Protein 9A6K (pdb70)

Sequence (271 aa):
MNSLSLPHRYPFLFIDGVTDSEPGKHAAAYKLISENDWFITDTQTEMPFSLVIEALAQTAAFTGITDENSLGLLSSVKKAEKLGEAVPGDRLDLTFEVTRNRRGFVFGHAKASVGEQPVAEAEIGIYIEKMLDTQQIKEIIPHRYPFLLVDRITEVEEGKRAKGYKNVTANEEFFNGHFPQYPVMPGVLIVEALAQVGAVAMLIKEENRGRLAFFAGIDNCRFKKQVKPGDQLHLEVEIIRARGTIGRGKGVATVDGEVVCEVELTFALGE

B-factor: mean 0.94, std 0.09, range [0.28, 0.99]

Structure (mmCIF, N/CA/C/O backbone):
data_9A6K
#
_entry.id   9A6K
#
loop_
_entity.id
_entity.type
_entity.pdbx_description
1 POLYMER YCSD_BACSU
2 POLYMER FABZ_BACSU
#
loop_
_atom_site.group_PDB
_atom_site.id
_atom_site.type_symbol
_atom_site.label_atom_id
_atom_site.label_alt_id
_atom_site.label_comp_id
_atom_site.label_asym_id
_atom_site.label_entity_id
_atom_site.label_seq_id
_atom_site.pdbx_PDB_ins_code
_atom_site.Cartn_x
_atom_site.Cartn_y
_atom_site.Cartn_z
_atom_site.occupancy
_atom_site.B_iso_or_equiv
_atom_site.auth_seq_id
_atom_site.auth_comp_id
_atom_site.auth_asym_id
_atom_site.auth_atom_id
_atom_site.pdbx_PDB_model_num
ATOM 1 N N . MET A 1 1 ? -13.293 28.028 -0.545 1.000 0.280 1 MET A N 1
ATOM 2 C CA . MET A 1 1 ? -12.329 27.038 -1.064 1.000 0.280 1 MET A CA 1
ATOM 3 C C . MET A 1 1 ? -12.150 26.008 0.026 1.000 0.280 1 MET A C 1
ATOM 4 O O . MET A 1 1 ? -11.766 26.407 1.116 1.000 0.280 1 MET A O 1
ATOM 20 N N . ASN A 1 2 ? -12.476 24.740 -0.231 1.000 0.330 2 ASN A N 1
ATOM 21 C CA . ASN A 1 2 ? -12.069 23.653 0.659 1.000 0.330 2 ASN A CA 1
ATOM 22 C C . ASN A 1 2 ? -10.547 23.568 0.556 1.000 0.330 2 ASN A C 1
ATOM 23 O O . ASN A 1 2 ? -10.039 22.934 -0.367 1.000 0.330 2 ASN A O 1
ATOM 34 N N . SER A 1 3 ? -9.821 24.302 1.404 1.000 0.420 3 SER A N 1
ATOM 35 C CA . SER A 1 3 ? -8.368 24.187 1.490 1.000 0.420 3 SER A CA 1
ATOM 36 C C . SER A 1 3 ? -8.078 22.792 2.026 1.000 0.420 3 SER A C 1
ATOM 37 O O . SER A 1 3 ? -8.072 22.566 3.234 1.000 0.420 3 SER A O 1
ATOM 45 N N . LEU A 1 4 ? -7.961 21.833 1.110 1.000 0.530 4 LEU A N 1
ATOM 46 C CA . LEU A 1 4 ? -7.570 20.472 1.426 1.000 0.530 4 LEU A CA 1
ATOM 47 C C . LEU A 1 4 ? -6.240 20.560 2.170 1.000 0.530 4 LEU A C 1
ATOM 48 O O . LEU A 1 4 ? -5.231 20.967 1.597 1.000 0.530 4 LEU A O 1
ATOM 64 N N . SER A 1 5 ? -6.276 20.216 3.455 1.000 0.740 5 SER A N 1
ATOM 65 C CA . SER A 1 5 ? -5.120 20.262 4.352 1.000 0.740 5 SER A CA 1
ATOM 66 C C . SER A 1 5 ? -4.070 19.214 3.992 1.000 0.740 5 SER A C 1
ATOM 67 O O . SER A 1 5 ? -2.945 19.274 4.473 1.000 0.740 5 SER A O 1
ATOM 75 N N . LEU A 1 6 ? -4.404 18.258 3.121 1.000 0.880 6 LEU A N 1
ATOM 76 C CA . LEU A 1 6 ? -3.457 17.258 2.666 1.000 0.880 6 LEU A CA 1
ATOM 77 C C . LEU A 1 6 ? -2.537 17.806 1.560 1.000 0.880 6 LEU A C 1
ATOM 78 O O . LEU A 1 6 ? -3.021 18.377 0.577 1.000 0.880 6 LEU A O 1
ATOM 94 N N . PRO A 1 7 ? -1.220 17.551 1.645 1.000 0.900 7 PRO A N 1
ATOM 95 C CA . PRO A 1 7 ? -0.267 17.903 0.590 1.000 0.900 7 PRO A CA 1
ATOM 96 C C . PRO A 1 7 ? -0.332 16.958 -0.622 1.000 0.900 7 PRO A C 1
ATOM 97 O O . PRO A 1 7 ? 0.221 17.272 -1.674 1.000 0.900 7 PRO A O 1
ATOM 108 N N . HIS A 1 8 ? -1.027 15.824 -0.494 1.000 0.940 8 HIS A N 1
ATOM 109 C CA . HIS A 1 8 ? -1.250 14.852 -1.562 1.000 0.940 8 HIS A CA 1
ATOM 110 C C . HIS A 1 8 ? -1.934 15.488 -2.781 1.000 0.940 8 HIS A C 1
ATOM 111 O O . HIS A 1 8 ? -2.860 16.294 -2.646 1.000 0.940 8 HIS A O 1
ATOM 125 N N . ARG A 1 9 ? -1.506 15.121 -3.987 1.000 0.950 9 ARG A N 1
ATOM 126 C CA . ARG A 1 9 ? -2.112 15.546 -5.261 1.000 0.950 9 ARG A CA 1
ATOM 127 C C . ARG A 1 9 ? -2.303 14.348 -6.180 1.000 0.950 9 ARG A C 1
ATOM 128 O O . ARG A 1 9 ? -1.841 13.254 -5.876 1.000 0.950 9 ARG A O 1
ATOM 149 N N . TYR A 1 10 ? -2.978 14.552 -7.308 1.000 0.950 10 TYR A N 1
ATOM 150 C CA . TYR A 1 10 ? -3.042 13.536 -8.357 1.000 0.950 10 TYR A CA 1
ATOM 151 C C . TYR A 1 10 ? -1.620 13.075 -8.748 1.000 0.950 10 TYR A C 1
ATOM 152 O O . TYR A 1 10 ? -0.742 13.931 -8.881 1.000 0.950 10 TYR A O 1
ATOM 170 N N . PRO A 1 11 ? -1.373 11.762 -8.922 1.000 0.970 11 PRO A N 1
ATOM 171 C CA . PRO A 1 11 ? -2.336 10.649 -8.902 1.000 0.970 11 PRO A CA 1
ATOM 172 C C . PRO A 1 11 ? -2.523 9.974 -7.529 1.000 0.970 11 PRO A C 1
ATOM 173 O O . PRO A 1 11 ? -3.170 8.936 -7.447 1.000 0.970 11 PRO A O 1
ATOM 184 N N . PHE A 1 12 ? -1.970 10.532 -6.451 1.000 0.970 12 PHE A N 1
ATOM 185 C CA . PHE A 1 12 ? -1.878 9.882 -5.137 1.000 0.970 12 PHE A CA 1
ATOM 186 C C . PHE A 1 12 ? -2.668 10.589 -4.022 1.000 0.970 12 PHE A C 1
ATOM 187 O O . PHE A 1 12 ? -2.332 10.486 -2.846 1.000 0.970 12 PHE A O 1
ATOM 204 N N . LEU A 1 13 ? -3.724 11.320 -4.381 1.000 0.960 13 LEU A N 1
ATOM 205 C CA . LEU A 1 13 ? -4.745 11.808 -3.453 1.000 0.960 13 LEU A CA 1
ATOM 206 C C . LEU A 1 13 ? -5.956 10.871 -3.549 1.000 0.960 13 LEU A C 1
ATOM 207 O O . LEU A 1 13 ? -6.541 10.746 -4.621 1.000 0.960 13 LEU A O 1
ATOM 223 N N . PHE A 1 14 ? -6.321 10.233 -2.439 1.000 0.980 14 PHE A N 1
ATOM 224 C CA . PHE A 1 14 ? -7.357 9.195 -2.370 1.000 0.980 14 PHE A CA 1
ATOM 225 C C . PHE A 1 14 ? -8.529 9.560 -1.456 1.000 0.980 14 PHE A C 1
ATOM 226 O O . PHE A 1 14 ? -9.267 8.682 -1.022 1.000 0.980 14 PHE A O 1
ATOM 243 N N . ILE A 1 15 ? -8.723 10.849 -1.179 1.000 0.960 15 ILE A N 1
ATOM 244 C CA . ILE A 1 15 ? -9.959 11.360 -0.587 1.000 0.960 15 ILE A CA 1
ATOM 245 C C . ILE A 1 15 ? -10.533 12.450 -1.493 1.000 0.960 15 ILE A C 1
ATOM 246 O O . ILE A 1 15 ? -9.840 13.406 -1.843 1.000 0.960 15 ILE A O 1
ATOM 262 N N . ASP A 1 16 ? -11.801 12.313 -1.865 1.000 0.970 16 ASP A N 1
ATOM 263 C CA . ASP A 1 16 ? -12.505 13.272 -2.725 1.000 0.970 16 ASP A CA 1
ATOM 264 C C . ASP A 1 16 ? -13.242 14.338 -1.907 1.000 0.970 16 ASP A C 1
ATOM 265 O O . ASP A 1 16 ? -13.452 15.466 -2.360 1.000 0.970 16 ASP A O 1
ATOM 274 N N . GLY A 1 17 ? -13.603 14.015 -0.666 1.000 0.950 17 GLY A N 1
ATOM 275 C CA . GLY A 1 17 ? -14.189 14.966 0.264 1.000 0.950 17 GLY A CA 1
ATOM 276 C C . GLY A 1 17 ? -14.159 14.470 1.701 1.000 0.950 17 GLY A C 1
ATOM 277 O O . GLY A 1 17 ? -14.063 13.276 1.968 1.000 0.950 17 GLY A O 1
ATOM 281 N N . VAL A 1 18 ? -14.254 15.418 2.629 1.000 0.940 18 VAL A N 1
ATOM 282 C CA . VAL A 1 18 ? -14.371 15.178 4.071 1.000 0.940 18 VAL A CA 1
ATOM 283 C C . VAL A 1 18 ? -15.803 15.495 4.478 1.000 0.940 18 VAL A C 1
ATOM 284 O O . VAL A 1 18 ? -16.329 16.548 4.116 1.000 0.940 18 VAL A O 1
ATOM 297 N N . THR A 1 19 ? -16.447 14.574 5.187 1.000 0.950 19 THR A N 1
ATOM 298 C CA . THR A 1 19 ? -17.851 14.689 5.612 1.000 0.950 19 THR A CA 1
ATOM 299 C C . THR A 1 19 ? -17.992 15.113 7.062 1.000 0.950 19 THR A C 1
ATOM 300 O O . THR A 1 19 ? -18.987 15.740 7.409 1.000 0.950 19 THR A O 1
ATOM 311 N N . ASP A 1 20 ? -17.018 14.769 7.899 1.000 0.940 20 ASP A N 1
ATOM 312 C CA . ASP A 1 20 ? -16.999 15.136 9.309 1.000 0.940 20 ASP A CA 1
ATOM 313 C C . ASP A 1 20 ? -15.558 15.167 9.818 1.000 0.940 20 ASP A C 1
ATOM 314 O O . ASP A 1 20 ? -14.705 14.414 9.344 1.000 0.940 20 ASP A O 1
ATOM 323 N N . SER A 1 21 ? -15.263 16.042 10.770 1.000 0.920 21 SER A N 1
ATOM 324 C CA . SER A 1 21 ? -13.931 16.112 11.361 1.000 0.920 21 SER A CA 1
ATOM 325 C C . SER A 1 21 ? -13.927 16.885 12.666 1.000 0.920 21 SER A C 1
ATOM 326 O O . SER A 1 21 ? -14.455 17.996 12.735 1.000 0.920 21 SER A O 1
ATOM 334 N N . GLU A 1 22 ? -13.193 16.364 13.642 1.000 0.910 22 GLU A N 1
ATOM 335 C CA . GLU A 1 22 ? -12.794 17.100 14.833 1.000 0.910 22 GLU A CA 1
ATOM 336 C C . GLU A 1 22 ? -11.264 16.983 15.012 1.000 0.910 22 GLU A C 1
ATOM 337 O O . GLU A 1 22 ? -10.753 15.869 15.198 1.000 0.910 22 GLU A O 1
ATOM 349 N N . PRO A 1 23 ? -10.505 18.100 14.951 1.000 0.860 23 PRO A N 1
ATOM 350 C CA . PRO A 1 23 ? -9.043 18.084 14.983 1.000 0.860 23 PRO A CA 1
ATOM 351 C C . PRO A 1 23 ? -8.461 17.297 16.158 1.000 0.860 23 PRO A C 1
ATOM 352 O O . PRO A 1 23 ? -8.823 17.499 17.318 1.000 0.860 23 PRO A O 1
ATOM 363 N N . GLY A 1 24 ? -7.531 16.394 15.852 1.000 0.860 24 GLY A N 1
ATOM 364 C CA . GLY A 1 24 ? -6.887 15.529 16.836 1.000 0.860 24 GLY A CA 1
ATOM 365 C C . GLY A 1 24 ? -7.787 14.456 17.462 1.000 0.860 24 GLY A C 1
ATOM 366 O O . GLY A 1 24 ? -7.299 13.741 18.338 1.000 0.860 24 GLY A O 1
ATOM 370 N N . LYS A 1 25 ? -9.050 14.320 17.032 1.000 0.930 25 LYS A N 1
ATOM 371 C CA . LYS A 1 25 ? -9.980 13.294 17.523 1.000 0.930 25 LYS A CA 1
ATOM 372 C C . LYS A 1 25 ? -10.446 12.328 16.445 1.000 0.930 25 LYS A C 1
ATOM 373 O O . LYS A 1 25 ? -10.261 11.130 16.615 1.000 0.930 25 LYS A O 1
ATOM 392 N N . HIS A 1 26 ? -11.054 12.811 15.366 1.000 0.960 26 HIS A N 1
ATOM 393 C CA . HIS A 1 26 ? -11.552 11.942 14.299 1.000 0.960 26 HIS A CA 1
ATOM 394 C C . HIS A 1 26 ? -11.714 12.689 12.974 1.000 0.960 26 HIS A C 1
ATOM 395 O O . HIS A 1 26 ? -11.783 13.919 12.936 1.000 0.960 26 HIS A O 1
ATOM 409 N N . ALA A 1 27 ? -11.804 11.930 11.885 1.000 0.960 27 ALA A N 1
ATOM 410 C CA . ALA A 1 27 ? -12.269 12.409 10.589 1.000 0.960 27 ALA A CA 1
ATOM 411 C C . ALA A 1 27 ? -13.058 11.315 9.869 1.000 0.960 27 ALA A C 1
ATOM 412 O O . ALA A 1 27 ? -12.790 10.123 10.033 1.000 0.960 27 ALA A O 1
ATOM 419 N N . ALA A 1 28 ? -14.008 11.747 9.051 1.000 0.980 28 ALA A N 1
ATOM 420 C CA . ALA A 1 28 ? -14.719 10.935 8.086 1.000 0.980 28 ALA A CA 1
ATOM 421 C C . ALA A 1 28 ? -14.584 11.575 6.703 1.000 0.980 28 ALA A C 1
ATOM 422 O O . ALA A 1 28 ? -14.734 12.788 6.544 1.000 0.980 28 ALA A O 1
ATOM 429 N N . ALA A 1 29 ? -14.292 10.758 5.705 1.000 0.970 29 ALA A N 1
ATOM 430 C CA . ALA A 1 29 ? -14.069 11.161 4.330 1.000 0.970 29 ALA A CA 1
ATOM 431 C C . ALA A 1 29 ? -14.674 10.127 3.380 1.000 0.970 29 ALA A C 1
ATOM 432 O O . ALA A 1 29 ? -15.255 9.131 3.809 1.000 0.970 29 ALA A O 1
ATOM 439 N N . TYR A 1 30 ? -14.543 10.364 2.082 1.000 0.980 30 TYR A N 1
ATOM 440 C CA . TYR A 1 30 ? -14.919 9.385 1.075 1.000 0.980 30 TYR A CA 1
ATOM 441 C C . TYR A 1 30 ? -14.017 9.455 -0.156 1.000 0.980 30 TYR A C 1
ATOM 442 O O . TYR A 1 30 ? -13.427 10.498 -0.451 1.000 0.980 30 TYR A O 1
ATOM 460 N N . LYS A 1 31 ? -13.973 8.346 -0.892 1.000 0.980 31 LYS A N 1
ATOM 461 C CA . LYS A 1 31 ? -13.412 8.207 -2.239 1.000 0.980 31 LYS A CA 1
ATOM 462 C C . LYS A 1 31 ? -14.493 7.645 -3.158 1.000 0.980 31 LYS A C 1
ATOM 463 O O . LYS A 1 31 ? -15.123 6.644 -2.838 1.000 0.980 31 LYS A O 1
ATOM 482 N N . LEU A 1 32 ? -14.713 8.275 -4.299 1.000 0.990 32 LEU A N 1
ATOM 483 C CA . LEU A 1 32 ? -15.541 7.773 -5.387 1.000 0.990 32 LEU A CA 1
ATOM 484 C C . LEU A 1 32 ? -14.670 6.908 -6.291 1.000 0.990 32 LEU A C 1
ATOM 485 O O . LEU A 1 32 ? -13.660 7.382 -6.809 1.000 0.990 32 LEU A O 1
ATOM 501 N N . ILE A 1 33 ? -15.040 5.648 -6.470 1.000 0.990 33 ILE A N 1
ATOM 502 C CA . ILE A 1 33 ? -14.311 4.711 -7.321 1.000 0.990 33 ILE A CA 1
ATOM 503 C C . ILE A 1 33 ? -14.869 4.804 -8.734 1.000 0.990 33 ILE A C 1
ATOM 504 O O . ILE A 1 33 ? -16.080 4.752 -8.951 1.000 0.990 33 ILE A O 1
ATOM 520 N N . SER A 1 34 ? -13.986 4.969 -9.710 1.000 0.980 34 SER A N 1
ATOM 521 C CA . SER A 1 34 ? -14.350 5.175 -11.107 1.000 0.980 34 SER A CA 1
ATOM 522 C C . SER A 1 34 ? -13.595 4.215 -12.008 1.000 0.980 34 SER A C 1
ATOM 523 O O . SER A 1 34 ? -12.432 3.920 -11.765 1.000 0.980 34 SER A O 1
ATOM 531 N N . GLU A 1 35 ? -14.218 3.814 -13.114 1.000 0.970 35 GLU A N 1
ATOM 532 C CA . GLU A 1 35 ? -13.554 3.053 -14.182 1.000 0.970 35 GLU A CA 1
ATOM 533 C C . GLU A 1 35 ? -12.355 3.824 -14.767 1.000 0.970 35 GLU A C 1
ATOM 534 O O . GLU A 1 35 ? -11.420 3.240 -15.297 1.000 0.970 35 GLU A O 1
ATOM 546 N N . ASN A 1 36 ? -12.361 5.157 -14.639 1.000 0.970 36 ASN A N 1
ATOM 547 C CA . ASN A 1 36 ? -11.276 6.024 -15.099 1.000 0.970 36 ASN A CA 1
ATOM 548 C C . ASN A 1 36 ? -10.178 6.250 -14.042 1.000 0.970 36 ASN A C 1
ATOM 549 O O . ASN A 1 36 ? -9.253 7.028 -14.294 1.000 0.970 36 ASN A O 1
ATOM 560 N N . ASP A 1 37 ? -10.276 5.645 -12.852 1.000 0.970 37 ASP A N 1
ATOM 561 C CA . ASP A 1 37 ? -9.169 5.662 -11.897 1.000 0.970 37 ASP A CA 1
ATOM 562 C C . ASP A 1 37 ? -7.972 4.906 -12.492 1.000 0.970 37 ASP A C 1
ATOM 563 O O . ASP A 1 37 ? -8.096 3.797 -13.000 1.000 0.970 37 ASP A O 1
ATOM 572 N N . TRP A 1 38 ? -6.778 5.489 -12.398 1.000 0.960 38 TRP A N 1
ATOM 573 C CA . TRP A 1 38 ? -5.569 4.975 -13.056 1.000 0.960 38 TRP A CA 1
ATOM 574 C C . TRP A 1 38 ? -5.147 3.563 -12.611 1.000 0.960 38 TRP A C 1
ATOM 575 O O . TRP A 1 38 ? -4.384 2.902 -13.313 1.000 0.960 38 TRP A O 1
ATOM 596 N N . PHE A 1 39 ? -5.591 3.124 -11.431 1.000 0.960 39 PHE A N 1
ATOM 597 C CA . PHE A 1 39 ? -5.313 1.798 -10.877 1.000 0.960 39 PHE A CA 1
ATOM 598 C C . PHE A 1 39 ? -6.323 0.732 -11.331 1.000 0.960 39 PHE A C 1
ATOM 599 O O . PHE A 1 39 ? -6.078 -0.449 -11.093 1.000 0.960 39 PHE A O 1
ATOM 616 N N . ILE A 1 40 ? -7.425 1.124 -11.980 1.000 0.970 40 ILE A N 1
ATOM 617 C CA . ILE A 1 40 ? -8.405 0.204 -12.559 1.000 0.970 40 ILE A CA 1
ATOM 618 C C . ILE A 1 40 ? -7.953 -0.196 -13.967 1.000 0.970 40 ILE A C 1
ATOM 619 O O . ILE A 1 40 ? -7.568 0.642 -14.782 1.000 0.970 40 ILE A O 1
ATOM 635 N N . THR A 1 41 ? -7.937 -1.501 -14.238 1.000 0.940 41 THR A N 1
ATOM 636 C CA . THR A 1 41 ? -7.511 -2.095 -15.517 1.000 0.940 41 THR A CA 1
ATOM 637 C C . THR A 1 41 ? -8.270 -3.397 -15.779 1.000 0.940 41 THR A C 1
ATOM 638 O O . THR A 1 41 ? -8.878 -3.949 -14.865 1.000 0.940 41 THR A O 1
ATOM 649 N N . ASP A 1 42 ? -8.111 -3.982 -16.971 1.000 0.920 42 ASP A N 1
ATOM 650 C CA . ASP A 1 42 ? -8.667 -5.306 -17.316 1.000 0.920 42 ASP A CA 1
ATOM 651 C C . ASP A 1 42 ? -8.285 -6.426 -16.324 1.000 0.920 42 ASP A C 1
ATOM 652 O O . ASP A 1 42 ? -8.974 -7.439 -16.223 1.000 0.920 42 ASP A O 1
ATOM 661 N N . THR A 1 43 ? -7.167 -6.269 -15.604 1.000 0.890 43 THR A N 1
ATOM 662 C CA . THR A 1 43 ? -6.661 -7.240 -14.616 1.000 0.890 43 THR A CA 1
ATOM 663 C C . THR A 1 43 ? -6.818 -6.791 -13.158 1.000 0.890 43 THR A C 1
ATOM 664 O O . THR A 1 43 ? -6.478 -7.555 -12.259 1.000 0.890 43 THR A O 1
ATOM 675 N N . GLN A 1 44 ? -7.293 -5.567 -12.912 1.000 0.930 44 GLN A N 1
ATOM 676 C CA . GLN A 1 44 ? -7.485 -4.979 -11.581 1.000 0.930 44 GLN A CA 1
ATOM 677 C C . GLN A 1 44 ? -8.810 -4.217 -11.587 1.000 0.930 44 GLN A C 1
ATOM 678 O O . GLN A 1 44 ? -8.855 -3.040 -11.930 1.000 0.930 44 GLN A O 1
ATOM 692 N N . THR A 1 45 ? -9.890 -4.906 -11.237 1.000 0.950 45 THR A N 1
ATOM 693 C CA . THR A 1 45 ? -11.268 -4.402 -11.379 1.000 0.950 45 THR A CA 1
ATOM 694 C C . THR A 1 45 ? -11.845 -3.820 -10.087 1.000 0.950 45 THR A C 1
ATOM 695 O O . THR A 1 45 ? -12.980 -3.357 -10.064 1.000 0.950 45 THR A O 1
ATOM 706 N N . GLU A 1 46 ? -11.073 -3.850 -9.002 1.000 0.970 46 GLU A N 1
ATOM 707 C CA . GLU A 1 46 ? -11.397 -3.243 -7.708 1.000 0.970 46 GLU A CA 1
ATOM 708 C C . GLU A 1 46 ? -10.280 -2.284 -7.280 1.000 0.970 46 GLU A C 1
ATOM 709 O O . GLU A 1 46 ? -9.147 -2.383 -7.759 1.000 0.970 46 GLU A O 1
ATOM 721 N N . MET A 1 47 ? -10.565 -1.383 -6.340 1.000 0.980 47 MET A N 1
ATOM 722 C CA . MET A 1 47 ? -9.534 -0.592 -5.677 1.000 0.980 47 MET A CA 1
ATOM 723 C C . MET A 1 47 ? -8.574 -1.530 -4.922 1.000 0.980 47 MET A C 1
ATOM 724 O O . MET A 1 47 ? -9.017 -2.260 -4.031 1.000 0.980 47 MET A O 1
ATOM 738 N N . PRO A 1 48 ? -7.261 -1.515 -5.226 1.000 0.980 48 PRO A N 1
ATOM 739 C CA . PRO A 1 48 ? -6.295 -2.359 -4.535 1.000 0.980 48 PRO A CA 1
ATOM 740 C C . PRO A 1 48 ? -6.331 -2.147 -3.020 1.000 0.980 48 PRO A C 1
ATOM 741 O O . PRO A 1 48 ? -6.381 -1.009 -2.547 1.000 0.980 48 PRO A O 1
ATOM 752 N N . PHE A 1 49 ? -6.226 -3.233 -2.248 1.000 0.990 49 PHE A N 1
ATOM 753 C CA . PHE A 1 49 ? -6.255 -3.173 -0.781 1.000 0.990 49 PHE A CA 1
ATOM 754 C C . PHE A 1 49 ? -5.211 -2.198 -0.211 1.000 0.990 49 PHE A C 1
ATOM 755 O O . PHE A 1 49 ? -5.520 -1.411 0.680 1.000 0.990 49 PHE A O 1
ATOM 772 N N . SER A 1 50 ? -3.999 -2.167 -0.772 1.000 0.9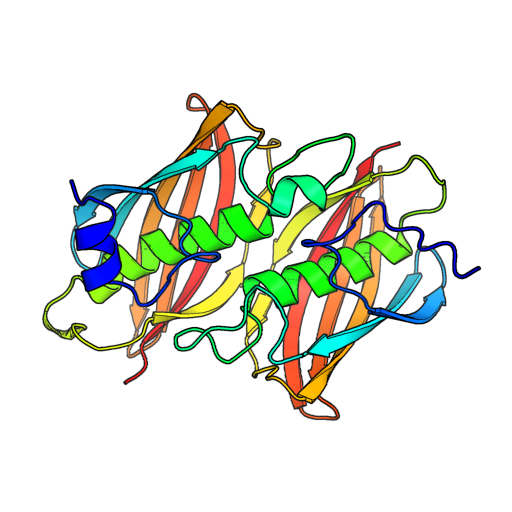90 50 SER A N 1
ATOM 773 C CA . SER A 1 50 ? -2.951 -1.210 -0.391 1.000 0.990 50 SER A CA 1
ATOM 774 C C . SER A 1 50 ? -3.360 0.256 -0.601 1.000 0.990 50 SER A C 1
ATOM 775 O O . SER A 1 50 ? -3.025 1.099 0.231 1.000 0.990 50 SER A O 1
ATOM 783 N N . LEU A 1 51 ? -4.136 0.570 -1.645 1.000 0.990 51 LEU A N 1
ATOM 784 C CA . LEU A 1 51 ? -4.673 1.918 -1.866 1.000 0.990 51 LEU A CA 1
ATOM 785 C C . LEU A 1 51 ? -5.865 2.231 -0.954 1.000 0.990 51 LEU A C 1
ATOM 786 O O . LEU A 1 51 ? -6.037 3.383 -0.563 1.000 0.990 51 LEU A O 1
ATOM 802 N N . VAL A 1 52 ? -6.663 1.235 -0.555 1.000 0.990 52 VAL A N 1
ATOM 803 C CA . VAL A 1 52 ? -7.676 1.430 0.499 1.000 0.990 52 VAL A CA 1
ATOM 804 C C . VAL A 1 52 ? -6.993 1.828 1.812 1.000 0.990 52 VAL A C 1
ATOM 805 O O . VAL A 1 52 ? -7.413 2.781 2.469 1.000 0.990 52 VAL A O 1
ATOM 818 N N . ILE A 1 53 ? -5.889 1.159 2.171 1.000 0.990 53 ILE A N 1
ATOM 819 C CA . ILE A 1 53 ? -5.080 1.531 3.342 1.000 0.990 53 ILE A CA 1
ATOM 820 C C . ILE A 1 53 ? -4.492 2.939 3.199 1.000 0.990 53 ILE A C 1
ATOM 821 O O . ILE A 1 53 ? -4.461 3.681 4.180 1.000 0.990 53 ILE A O 1
ATOM 837 N N . GLU A 1 54 ? -4.077 3.340 2.000 1.000 0.990 54 GLU A N 1
ATOM 838 C CA . GLU A 1 54 ? -3.626 4.708 1.732 1.000 0.990 54 GLU A CA 1
ATOM 839 C C . GLU A 1 54 ? -4.741 5.737 1.939 1.000 0.990 54 GLU A C 1
ATOM 840 O O . GLU A 1 54 ? -4.531 6.741 2.614 1.000 0.990 54 GLU A O 1
ATOM 852 N N . ALA A 1 55 ? -5.949 5.482 1.435 1.000 0.990 55 ALA A N 1
ATOM 853 C CA . ALA A 1 55 ? -7.096 6.367 1.634 1.000 0.990 55 ALA A CA 1
ATOM 854 C C . ALA A 1 55 ? -7.432 6.536 3.131 1.000 0.990 55 ALA A C 1
ATOM 855 O O . ALA A 1 55 ? -7.705 7.644 3.612 1.000 0.990 55 ALA A O 1
ATOM 862 N N . LEU A 1 56 ? -7.326 5.450 3.904 1.000 0.990 56 LEU A N 1
ATOM 863 C CA . LEU A 1 56 ? -7.454 5.480 5.361 1.000 0.990 56 LEU 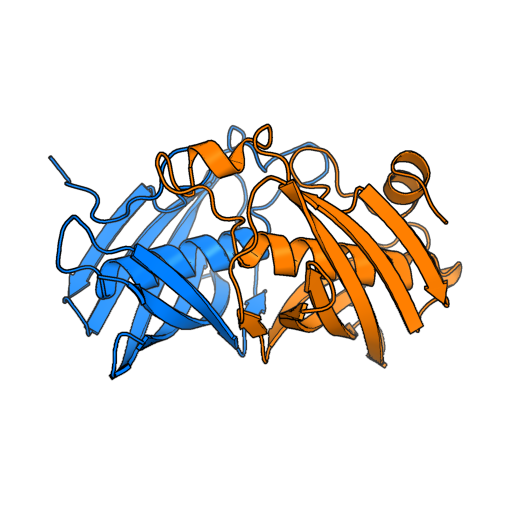A CA 1
ATOM 864 C C . LEU A 1 56 ? -6.305 6.252 6.029 1.000 0.990 56 LEU A C 1
ATOM 865 O O . LEU A 1 56 ? -6.548 7.030 6.952 1.000 0.990 56 LEU A O 1
ATOM 881 N N . ALA A 1 57 ? -5.066 6.098 5.556 1.000 0.980 57 ALA A N 1
ATOM 882 C CA . ALA A 1 57 ? -3.907 6.838 6.054 1.000 0.980 57 ALA A CA 1
ATOM 883 C C . ALA A 1 57 ? -4.015 8.344 5.777 1.000 0.980 57 ALA A C 1
ATOM 884 O O . ALA A 1 57 ? -3.677 9.156 6.638 1.000 0.980 57 ALA A O 1
ATOM 891 N N . GLN A 1 58 ? -4.551 8.729 4.621 1.000 0.970 58 GLN A N 1
ATOM 892 C CA . GLN A 1 58 ? -4.830 10.121 4.274 1.000 0.970 58 GLN A CA 1
ATOM 893 C C . GLN A 1 58 ? -5.942 10.711 5.144 1.000 0.970 58 GLN A C 1
ATOM 894 O O . GLN A 1 58 ? -5.802 11.829 5.644 1.000 0.970 58 GLN A O 1
ATOM 908 N N . THR A 1 59 ? -6.995 9.935 5.418 1.000 0.960 59 THR A N 1
ATOM 909 C CA . THR A 1 59 ? -8.039 10.303 6.392 1.000 0.960 59 THR A CA 1
ATOM 910 C C . THR A 1 59 ? -7.441 10.489 7.792 1.000 0.960 59 THR A C 1
ATOM 911 O O . THR A 1 59 ? -7.754 11.457 8.486 1.000 0.960 59 THR A O 1
ATOM 922 N N . ALA A 1 60 ? -6.507 9.622 8.190 1.000 0.960 60 ALA A N 1
ATOM 923 C CA . ALA A 1 60 ? -5.787 9.752 9.450 1.000 0.960 60 ALA A CA 1
ATOM 924 C C . ALA A 1 60 ? -4.904 11.007 9.496 1.000 0.960 60 ALA A C 1
ATOM 925 O O . ALA A 1 60 ? -4.954 11.761 10.469 1.000 0.960 60 ALA A O 1
ATOM 932 N N . ALA A 1 61 ? -4.135 11.278 8.440 1.000 0.930 61 ALA A N 1
ATOM 933 C CA . ALA A 1 61 ? -3.292 12.466 8.337 1.000 0.930 61 ALA A CA 1
ATOM 934 C C . ALA A 1 61 ? -4.116 13.762 8.414 1.000 0.930 61 ALA A C 1
ATOM 935 O O . ALA A 1 61 ? -3.695 14.709 9.080 1.000 0.930 61 ALA A O 1
ATOM 942 N N . PHE A 1 62 ? -5.320 13.774 7.830 1.000 0.890 62 PHE A N 1
ATOM 943 C CA . PHE A 1 62 ? -6.240 14.912 7.891 1.000 0.890 62 PHE A CA 1
ATOM 944 C C . PHE A 1 62 ? -6.580 15.318 9.335 1.000 0.890 62 PHE A C 1
ATOM 945 O O . PHE A 1 62 ? -6.729 16.503 9.618 1.000 0.890 62 PHE A O 1
ATOM 962 N N . THR A 1 63 ? -6.641 14.365 10.276 1.000 0.860 63 THR A N 1
ATOM 963 C CA . THR A 1 63 ? -6.914 14.673 11.696 1.000 0.860 63 THR A CA 1
ATOM 964 C C . THR A 1 63 ? -5.761 15.359 12.424 1.000 0.860 63 THR A C 1
ATOM 965 O O . THR A 1 63 ? -5.995 16.049 13.419 1.000 0.860 63 THR A O 1
ATOM 976 N N . GLY A 1 64 ? -4.520 15.123 11.988 1.000 0.770 64 GLY A N 1
ATOM 977 C CA . GLY A 1 64 ? -3.314 15.562 12.692 1.000 0.770 64 GLY A CA 1
ATOM 978 C C . GLY A 1 64 ? -2.689 16.837 12.132 1.000 0.770 64 GLY A C 1
ATOM 979 O O . GLY A 1 64 ? -1.906 17.482 12.828 1.000 0.770 64 GLY A O 1
ATOM 983 N N . ILE A 1 65 ? -3.023 17.202 10.895 1.000 0.700 65 ILE A N 1
ATOM 984 C CA . ILE A 1 65 ? -2.498 18.393 10.230 1.000 0.700 65 ILE A CA 1
ATOM 985 C C . ILE A 1 65 ? -3.241 19.628 10.747 1.000 0.700 65 ILE A C 1
ATOM 986 O O . ILE A 1 65 ? -4.430 19.813 10.497 1.000 0.700 65 ILE A O 1
ATOM 1002 N N . THR A 1 66 ? -2.521 20.475 11.483 1.000 0.630 66 THR A N 1
ATOM 1003 C CA . THR A 1 66 ? -3.028 21.756 12.010 1.000 0.630 66 THR A CA 1
ATOM 1004 C C . THR A 1 66 ? -2.436 22.969 11.305 1.000 0.630 66 THR A C 1
ATOM 1005 O O . THR A 1 66 ? -2.988 24.059 11.411 1.000 0.630 66 THR A O 1
ATOM 1016 N N . ASP A 1 67 ? -1.310 22.780 10.616 1.000 0.650 67 ASP A N 1
ATOM 1017 C CA . ASP A 1 67 ? -0.508 23.839 10.011 1.000 0.650 67 ASP A CA 1
ATOM 1018 C C . ASP A 1 67 ? -0.251 23.502 8.535 1.000 0.650 67 ASP A C 1
ATOM 1019 O O . ASP A 1 67 ? 0.021 22.345 8.202 1.000 0.650 67 ASP A O 1
ATOM 1028 N N . GLU A 1 68 ? -0.277 24.510 7.659 1.000 0.640 68 GLU A N 1
ATOM 1029 C CA . GLU A 1 68 ? -0.166 24.343 6.196 1.000 0.640 68 GLU A CA 1
ATOM 1030 C C . GLU A 1 68 ? 1.140 23.676 5.727 1.000 0.640 68 GLU A C 1
ATOM 1031 O O . GLU A 1 68 ? 1.182 23.110 4.639 1.000 0.640 68 GLU A O 1
ATOM 1043 N N . ASN A 1 69 ? 2.198 23.710 6.542 1.000 0.670 69 ASN A N 1
ATOM 1044 C CA . ASN A 1 69 ? 3.516 23.161 6.203 1.000 0.670 69 ASN A CA 1
ATOM 1045 C C . ASN A 1 69 ? 3.778 21.758 6.774 1.000 0.670 69 ASN A C 1
ATOM 1046 O O . ASN A 1 69 ? 4.900 21.268 6.678 1.000 0.670 69 ASN A O 1
ATOM 1057 N N . SER A 1 70 ? 2.783 21.114 7.389 1.000 0.770 70 SER A N 1
ATOM 1058 C CA . SER A 1 70 ? 2.989 19.806 8.021 1.000 0.770 70 SER A CA 1
ATOM 1059 C C . SER A 1 70 ? 2.790 18.633 7.058 1.000 0.770 70 SER A C 1
ATOM 1060 O O . SER A 1 70 ? 1.895 18.634 6.211 1.000 0.770 70 SER A O 1
ATOM 1068 N N . LEU A 1 71 ? 3.632 17.607 7.200 1.000 0.840 71 LEU A N 1
ATOM 1069 C CA . LEU A 1 71 ? 3.577 16.370 6.418 1.000 0.840 71 LEU A CA 1
ATOM 1070 C C . LEU A 1 71 ? 3.165 15.208 7.320 1.000 0.840 71 LEU A C 1
ATOM 1071 O O . LEU A 1 71 ? 3.805 14.938 8.333 1.000 0.840 71 LEU A O 1
ATOM 1087 N N . GLY A 1 72 ? 2.101 14.499 6.945 1.000 0.880 72 GLY A N 1
ATOM 1088 C CA . GLY A 1 72 ? 1.699 13.255 7.597 1.000 0.880 72 GLY A CA 1
ATOM 1089 C C . GLY A 1 72 ? 2.308 12.055 6.882 1.000 0.880 72 GLY A C 1
ATOM 1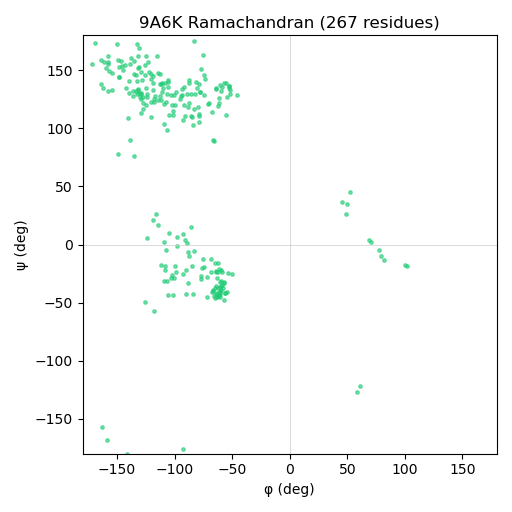090 O O . GLY A 1 72 ? 1.865 11.709 5.793 1.000 0.880 72 GLY A O 1
ATOM 1094 N N . LEU A 1 73 ? 3.299 11.409 7.491 1.000 0.930 73 LEU A N 1
ATOM 1095 C CA . LEU A 1 73 ? 3.933 10.204 6.962 1.000 0.930 73 LEU A CA 1
ATOM 1096 C C . LEU A 1 73 ? 3.349 8.956 7.622 1.000 0.930 73 LEU A C 1
ATOM 1097 O O . LEU A 1 73 ? 3.286 8.857 8.851 1.000 0.930 73 LEU A O 1
ATOM 1113 N N . LEU A 1 74 ? 2.975 7.965 6.816 1.000 0.970 74 LEU A N 1
ATOM 1114 C CA . LEU A 1 74 ? 2.573 6.662 7.331 1.000 0.970 74 LEU A CA 1
ATOM 1115 C C . LEU A 1 74 ? 3.751 6.006 8.069 1.000 0.970 74 LEU A C 1
ATOM 1116 O O . LEU A 1 74 ? 4.803 5.747 7.493 1.000 0.970 74 LEU A O 1
ATOM 1132 N N . SER A 1 75 ? 3.574 5.739 9.362 1.000 0.980 75 SER A N 1
ATOM 1133 C CA . SER A 1 75 ? 4.623 5.206 10.246 1.000 0.980 75 SER A CA 1
ATOM 1134 C C . SER A 1 75 ? 4.414 3.733 10.599 1.000 0.980 75 SER A C 1
ATOM 1135 O O . SER A 1 75 ? 5.378 2.985 10.784 1.000 0.980 75 SER A O 1
ATOM 1143 N N . SER A 1 76 ? 3.157 3.291 10.674 1.000 0.990 76 SER A N 1
ATOM 1144 C CA . SER A 1 76 ? 2.822 1.896 10.944 1.000 0.990 76 SER A CA 1
ATOM 1145 C C . SER A 1 76 ? 1.411 1.541 10.504 1.000 0.990 76 SER A C 1
ATOM 1146 O O . SER A 1 76 ? 0.517 2.382 10.577 1.000 0.990 76 SER A O 1
ATOM 1154 N N . VAL A 1 77 ? 1.216 0.268 10.171 1.000 0.990 77 VAL A N 1
ATOM 1155 C CA . VAL A 1 77 ? -0.094 -0.346 9.926 1.000 0.990 77 VAL A CA 1
ATOM 1156 C C . VAL A 1 77 ? -0.149 -1.656 10.705 1.000 0.990 77 VAL A C 1
ATOM 1157 O O . VAL A 1 77 ? 0.809 -2.433 10.690 1.000 0.990 77 VAL A O 1
ATOM 1170 N N . LYS A 1 78 ? -1.238 -1.894 11.430 1.000 0.990 78 LYS A N 1
ATOM 1171 C CA . LYS A 1 78 ? -1.452 -3.129 12.190 1.000 0.990 78 LYS A CA 1
ATOM 1172 C C . LYS A 1 78 ? -2.882 -3.593 12.056 1.000 0.990 78 LYS A C 1
ATOM 1173 O O . LYS A 1 78 ? -3.763 -2.761 11.853 1.000 0.990 78 LYS A O 1
ATOM 1192 N N . LYS A 1 79 ? -3.097 -4.896 12.244 1.000 0.990 79 LYS A N 1
ATOM 1193 C CA . LYS A 1 79 ? -4.427 -5.519 12.194 1.000 0.990 79 LYS A CA 1
ATOM 1194 C C . LYS A 1 79 ? -5.251 -5.038 10.995 1.000 0.990 79 LYS A C 1
ATOM 1195 O O . LYS A 1 79 ? -6.440 -4.778 11.134 1.000 0.990 79 LYS A O 1
ATOM 1214 N N . ALA A 1 80 ? -4.593 -4.820 9.859 1.000 0.990 80 ALA A N 1
ATOM 1215 C CA . ALA A 1 80 ? -5.304 -4.431 8.667 1.000 0.990 80 ALA A CA 1
ATOM 1216 C C . ALA A 1 80 ? -5.862 -5.682 8.010 1.000 0.990 80 ALA A C 1
ATOM 1217 O O . ALA A 1 80 ? -5.112 -6.634 7.773 1.000 0.990 80 ALA A O 1
ATOM 1224 N N . GLU A 1 81 ? -7.144 -5.662 7.696 1.000 0.990 81 GLU A N 1
ATOM 1225 C CA . GLU A 1 81 ? -7.845 -6.796 7.110 1.000 0.990 81 GLU A CA 1
ATOM 1226 C C . GLU A 1 81 ? -8.685 -6.319 5.928 1.000 0.990 81 GLU A C 1
ATOM 1227 O O . GLU A 1 81 ? -9.390 -5.312 6.029 1.000 0.990 81 GLU A O 1
ATOM 1239 N N . LYS A 1 82 ? -8.587 -7.030 4.799 1.000 0.980 82 LYS A N 1
ATOM 1240 C CA . LYS A 1 82 ? -9.510 -6.870 3.672 1.000 0.980 82 LYS A CA 1
ATOM 1241 C C . LYS A 1 82 ? -10.777 -7.648 4.006 1.000 0.980 82 LYS A C 1
ATOM 1242 O O . LYS A 1 82 ? -10.732 -8.863 4.178 1.000 0.980 82 LYS A O 1
ATOM 1261 N N . LEU A 1 83 ? -11.893 -6.940 4.087 1.000 0.990 83 LEU A N 1
ATOM 1262 C CA . LEU A 1 83 ? -13.202 -7.488 4.450 1.000 0.990 83 LEU A CA 1
ATOM 1263 C C . LEU A 1 83 ? -14.155 -7.557 3.252 1.000 0.990 83 LEU A C 1
ATOM 1264 O O . LEU A 1 83 ? -15.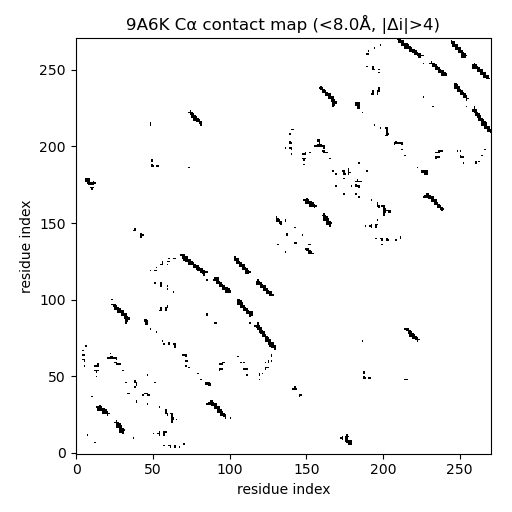093 -8.350 3.261 1.000 0.990 83 LEU A O 1
ATOM 1280 N N . GLY A 1 84 ? -13.892 -6.757 2.221 1.000 0.980 84 GLY A N 1
ATOM 1281 C CA . GLY A 1 84 ? -14.726 -6.656 1.035 1.000 0.980 84 GLY A CA 1
ATOM 1282 C C . GLY A 1 84 ? -13.986 -6.009 -0.128 1.000 0.980 84 GLY A C 1
ATOM 1283 O O . GLY A 1 84 ? -12.752 -6.026 -0.199 1.000 0.980 84 GLY A O 1
ATOM 1287 N N . GLU A 1 85 ? -14.757 -5.457 -1.050 1.000 0.980 85 GLU A N 1
ATOM 1288 C CA . GLU A 1 85 ? -14.283 -4.849 -2.288 1.000 0.980 85 GLU A CA 1
ATOM 1289 C C . GLU A 1 85 ? -14.916 -3.472 -2.486 1.000 0.980 85 GLU A C 1
ATOM 1290 O O . GLU A 1 85 ? -15.995 -3.189 -1.968 1.000 0.980 85 GLU A O 1
ATOM 1302 N N . ALA A 1 86 ? -14.202 -2.608 -3.202 1.000 0.990 86 ALA A N 1
ATOM 1303 C CA . ALA A 1 86 ? -14.702 -1.320 -3.656 1.000 0.990 86 ALA A CA 1
ATOM 1304 C C . ALA A 1 86 ? -14.427 -1.233 -5.155 1.000 0.990 86 ALA A C 1
ATOM 1305 O O . ALA A 1 86 ? -13.266 -1.227 -5.573 1.000 0.990 86 ALA A O 1
ATOM 1312 N N . VAL A 1 87 ? -15.483 -1.217 -5.957 1.000 0.990 87 VAL A N 1
ATOM 1313 C CA . VAL A 1 87 ? -15.419 -1.338 -7.417 1.000 0.990 87 VAL A CA 1
ATOM 1314 C C . VAL A 1 87 ? -15.911 -0.058 -8.096 1.000 0.990 87 VAL A C 1
ATOM 1315 O O . VAL A 1 87 ? -16.557 0.775 -7.458 1.000 0.990 87 VAL A O 1
ATOM 1328 N N . PRO A 1 88 ? -15.599 0.158 -9.386 1.000 0.990 88 PRO A N 1
ATOM 1329 C CA . PRO A 1 88 ? -16.118 1.287 -10.149 1.000 0.990 88 PRO A CA 1
ATOM 1330 C C . PRO A 1 88 ? -17.624 1.513 -9.977 1.000 0.990 88 PRO A C 1
ATOM 1331 O O . PRO A 1 88 ? -18.438 0.612 -10.164 1.000 0.990 88 PRO A O 1
ATOM 1342 N N . GLY A 1 89 ? -17.987 2.752 -9.648 1.000 0.990 89 GLY A N 1
ATOM 1343 C CA . GLY A 1 89 ? -19.351 3.150 -9.303 1.000 0.990 89 GLY A CA 1
ATOM 1344 C C . GLY A 1 89 ? -19.600 3.263 -7.797 1.000 0.990 89 GLY A C 1
ATOM 1345 O O . GLY A 1 89 ? -20.545 3.949 -7.404 1.000 0.990 89 GLY A O 1
ATOM 1349 N N . ASP A 1 90 ? -18.749 2.674 -6.957 1.000 0.990 90 ASP A N 1
ATOM 1350 C CA . ASP A 1 90 ? -18.898 2.749 -5.508 1.000 0.990 90 ASP A CA 1
ATOM 1351 C C . ASP A 1 90 ? -18.454 4.097 -4.936 1.000 0.990 90 ASP A C 1
ATOM 1352 O O . ASP A 1 90 ? -17.530 4.763 -5.415 1.000 0.990 90 ASP A O 1
ATOM 1361 N N . ARG A 1 91 ? -19.077 4.463 -3.815 1.000 0.990 91 ARG A N 1
ATOM 1362 C CA . ARG A 1 91 ? -18.511 5.412 -2.860 1.000 0.990 91 ARG A CA 1
ATOM 1363 C C . ARG A 1 91 ? -17.935 4.621 -1.693 1.000 0.990 91 ARG A C 1
ATOM 1364 O O . ARG A 1 91 ? -18.679 4.005 -0.936 1.000 0.990 91 ARG A O 1
ATOM 1385 N N . LEU A 1 92 ? -16.622 4.698 -1.537 1.000 0.990 92 LEU A N 1
ATOM 1386 C CA . LEU A 1 92 ? -15.902 4.190 -0.385 1.000 0.990 92 LEU A CA 1
ATOM 1387 C C . LEU A 1 92 ? -15.925 5.245 0.722 1.000 0.990 92 LEU A C 1
ATOM 1388 O O . LEU A 1 92 ? -15.290 6.292 0.603 1.000 0.990 92 LEU A O 1
ATOM 1404 N N . ASP A 1 93 ? -16.658 4.976 1.792 1.000 0.990 93 ASP A N 1
ATOM 1405 C CA . ASP A 1 93 ? -16.646 5.773 3.011 1.000 0.990 93 ASP A CA 1
ATOM 1406 C C . ASP A 1 93 ? -15.454 5.391 3.881 1.000 0.990 93 ASP A C 1
ATOM 1407 O O . ASP A 1 93 ? -15.101 4.220 3.998 1.000 0.990 93 ASP A O 1
ATOM 1416 N N . LEU A 1 94 ? -14.825 6.394 4.485 1.000 0.990 94 LEU A N 1
ATOM 14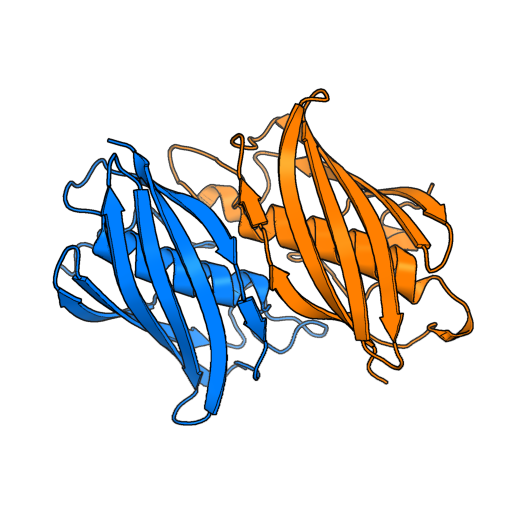17 C CA . LEU A 1 94 ? -13.573 6.266 5.219 1.000 0.990 94 LEU A CA 1
ATOM 1418 C C . LEU A 1 94 ? -13.728 6.956 6.563 1.000 0.990 94 LEU A C 1
ATOM 1419 O O . LEU A 1 94 ? -14.188 8.092 6.638 1.000 0.990 94 LEU A O 1
ATOM 1435 N N . THR A 1 95 ? -13.302 6.300 7.631 1.000 0.990 95 THR A N 1
ATOM 1436 C CA . THR A 1 95 ? -13.319 6.877 8.976 1.000 0.990 95 THR A CA 1
ATOM 1437 C C . THR A 1 95 ? -12.009 6.602 9.679 1.000 0.990 95 THR A C 1
ATOM 1438 O O . THR A 1 95 ? -11.388 5.559 9.472 1.000 0.990 95 THR A O 1
ATOM 1449 N N . PHE A 1 96 ? -11.591 7.542 10.518 1.000 0.980 96 PHE A N 1
ATOM 1450 C CA . PHE A 1 96 ? -10.458 7.387 11.412 1.000 0.980 96 PHE A CA 1
ATOM 1451 C C . PHE A 1 96 ? -10.771 8.008 12.770 1.000 0.980 96 PHE A C 1
ATOM 1452 O O . PHE A 1 96 ? -11.175 9.168 12.844 1.000 0.980 96 PHE A O 1
ATOM 1469 N N . GLU A 1 97 ? -10.533 7.253 13.839 1.000 0.990 97 GLU A N 1
ATOM 1470 C CA . GLU A 1 97 ? -10.689 7.691 15.225 1.000 0.990 97 GLU A CA 1
ATOM 1471 C C . GLU A 1 97 ? -9.357 7.580 15.973 1.000 0.990 97 GLU A C 1
ATOM 1472 O O . GLU A 1 97 ? -8.761 6.502 16.074 1.000 0.990 97 GLU A O 1
ATOM 1484 N N . VAL A 1 98 ? -8.892 8.699 16.528 1.000 0.970 98 VAL A N 1
ATOM 1485 C CA . VAL A 1 98 ? -7.629 8.802 17.261 1.000 0.970 98 VAL A CA 1
ATOM 1486 C C . VAL A 1 98 ? -7.740 8.081 18.600 1.000 0.970 98 VAL A C 1
ATOM 1487 O O . VAL A 1 98 ? -8.509 8.459 19.479 1.000 0.970 98 VAL A O 1
ATOM 1500 N N . THR A 1 99 ? -6.876 7.091 18.806 1.000 0.980 99 THR A N 1
ATOM 1501 C CA . THR A 1 99 ? -6.735 6.390 20.089 1.000 0.980 99 THR A CA 1
ATOM 1502 C C . THR A 1 99 ? -5.563 6.894 20.915 1.000 0.980 99 THR A C 1
ATOM 1503 O O . THR A 1 99 ? -5.543 6.735 22.137 1.000 0.980 99 THR A O 1
ATOM 1514 N N . ARG A 1 100 ? -4.549 7.492 20.277 1.000 0.950 100 ARG A N 1
ATOM 1515 C CA . ARG A 1 100 ? -3.373 8.018 20.975 1.000 0.950 100 ARG A CA 1
ATOM 1516 C C . ARG A 1 100 ? -2.669 9.090 20.155 1.000 0.950 100 ARG A C 1
ATOM 1517 O O . ARG A 1 100 ? -2.303 8.843 19.015 1.000 0.950 100 ARG A O 1
ATOM 1538 N N . ASN A 1 101 ? -2.348 10.222 20.774 1.000 0.910 101 ASN A N 1
ATOM 1539 C CA . ASN A 1 101 ? -1.538 11.279 20.167 1.000 0.910 101 ASN A CA 1
ATOM 1540 C C . ASN A 1 101 ? -0.375 11.647 21.097 1.000 0.910 101 ASN A C 1
ATOM 1541 O O . ASN A 1 101 ? -0.594 11.989 22.262 1.000 0.910 101 ASN A O 1
ATOM 1552 N N . ARG A 1 102 ? 0.873 11.526 20.621 1.000 0.880 102 ARG A N 1
ATOM 1553 C CA . ARG A 1 102 ? 2.061 11.871 21.412 1.000 0.880 102 ARG A CA 1
ATOM 1554 C C . ARG A 1 102 ? 3.309 12.070 20.550 1.000 0.880 102 ARG A C 1
ATOM 1555 O O . ARG A 1 102 ? 3.656 11.200 19.760 1.000 0.880 102 ARG A O 1
ATOM 1576 N N . ARG A 1 103 ? 4.073 13.141 20.821 1.000 0.890 103 ARG A N 1
ATOM 1577 C CA . ARG A 1 103 ? 5.402 13.406 20.215 1.000 0.890 103 ARG A CA 1
ATOM 1578 C C . ARG A 1 103 ? 5.387 13.344 18.677 1.000 0.890 103 ARG A C 1
ATOM 1579 O O . ARG A 1 103 ? 6.243 12.704 18.081 1.000 0.890 103 ARG A O 1
ATOM 1600 N N . GLY A 1 104 ? 4.382 13.958 18.058 1.000 0.870 104 GLY A N 1
ATOM 1601 C CA . GLY A 1 104 ? 4.210 13.955 16.602 1.000 0.870 104 GLY A CA 1
ATOM 1602 C C . GLY A 1 104 ? 3.597 12.673 16.035 1.000 0.870 104 GLY A C 1
ATOM 1603 O O . GLY A 1 104 ? 3.198 12.676 14.882 1.000 0.870 104 GLY A O 1
ATOM 1607 N N . PHE A 1 105 ? 3.451 11.599 16.818 1.000 0.930 105 PHE A N 1
ATOM 1608 C CA . PHE A 1 105 ? 2.758 10.396 16.364 1.000 0.930 105 PHE A CA 1
ATOM 1609 C C . PHE A 1 105 ? 1.279 10.418 16.748 1.000 0.930 105 PHE A C 1
ATOM 1610 O O . PHE A 1 105 ? 0.940 10.563 17.928 1.000 0.930 105 PHE A O 1
ATOM 1627 N N . VAL A 1 106 ? 0.417 10.183 15.765 1.000 0.940 106 VAL A N 1
ATOM 1628 C CA . VAL A 1 106 ? -1.025 9.981 15.921 1.000 0.940 106 VAL A CA 1
ATOM 1629 C C . VAL A 1 106 ? -1.341 8.538 15.547 1.000 0.940 106 VAL A C 1
ATOM 1630 O O . VAL A 1 106 ? -0.945 8.070 14.487 1.000 0.940 106 VAL A O 1
ATOM 1643 N N . PHE A 1 107 ? -2.035 7.821 16.422 1.000 0.970 107 PHE A N 1
ATOM 1644 C CA . PHE A 1 107 ? -2.498 6.457 16.190 1.000 0.970 107 PHE A CA 1
ATOM 1645 C C . PHE A 1 107 ? -4.007 6.397 16.344 1.000 0.970 107 PHE A C 1
ATOM 1646 O O . PHE A 1 107 ? -4.569 7.115 17.175 1.000 0.970 107 PHE A O 1
ATOM 1663 N N . GLY A 1 108 ? -4.646 5.507 15.597 1.000 0.980 108 GLY A N 1
ATOM 1664 C CA . GLY A 1 108 ? -6.090 5.362 15.638 1.000 0.980 108 GLY A CA 1
ATOM 1665 C C . GLY A 1 108 ? -6.596 4.123 14.922 1.000 0.980 108 GLY A C 1
ATOM 1666 O O . GLY A 1 108 ? -5.821 3.405 14.287 1.000 0.980 108 GLY A O 1
ATOM 1670 N N . HIS A 1 109 ? -7.898 3.890 15.049 1.000 0.990 109 HIS A N 1
ATOM 1671 C CA . HIS A 1 109 ? -8.610 2.869 14.287 1.000 0.990 109 HIS A CA 1
ATOM 1672 C C . HIS A 1 109 ? -9.202 3.504 13.039 1.000 0.990 109 HIS A C 1
ATOM 1673 O O . HIS A 1 109 ? -9.809 4.571 13.117 1.000 0.990 109 HIS A O 1
ATOM 1687 N N . ALA A 1 110 ? -9.027 2.841 11.905 1.000 0.990 110 ALA A N 1
ATOM 1688 C CA . ALA A 1 110 ? -9.528 3.266 10.615 1.000 0.990 110 ALA A CA 1
ATOM 1689 C C . ALA A 1 110 ? -10.465 2.201 10.038 1.000 0.990 110 ALA A C 1
ATOM 1690 O O . ALA A 1 110 ? -10.204 1.006 10.196 1.000 0.990 110 ALA A O 1
ATOM 1697 N N . LYS A 1 111 ? -11.537 2.625 9.364 1.000 0.990 111 LYS A N 1
ATOM 1698 C CA . LYS A 1 111 ? -12.487 1.728 8.691 1.000 0.990 111 LYS A CA 1
ATOM 1699 C C . LYS A 1 111 ? -12.914 2.279 7.345 1.000 0.990 111 LYS A C 1
ATOM 1700 O O . LYS A 1 111 ? -13.157 3.480 7.227 1.000 0.990 111 LYS A O 1
ATOM 1719 N N . ALA A 1 112 ? -13.033 1.379 6.378 1.000 0.990 112 ALA A N 1
ATOM 1720 C CA . ALA A 1 112 ? -13.538 1.635 5.044 1.000 0.990 112 ALA A CA 1
ATOM 1721 C C . ALA A 1 112 ? -14.794 0.790 4.780 1.000 0.990 112 ALA A C 1
ATOM 1722 O O . ALA A 1 112 ? -14.823 -0.393 5.137 1.000 0.990 112 ALA A O 1
ATOM 1729 N N . SER A 1 113 ? -15.807 1.360 4.135 1.000 0.990 113 SER A N 1
ATOM 1730 C CA . SER A 1 113 ? -17.043 0.650 3.774 1.000 0.990 113 SER A CA 1
ATOM 1731 C C . SER A 1 113 ? -17.662 1.179 2.484 1.000 0.990 113 SER A C 1
ATOM 1732 O O . SER A 1 113 ? -17.520 2.356 2.168 1.000 0.990 113 SER A O 1
ATOM 1740 N N . VAL A 1 114 ? -18.402 0.332 1.772 1.000 0.990 114 VAL A N 1
ATOM 1741 C CA . VAL A 1 114 ? -19.305 0.741 0.687 1.000 0.990 114 VAL A CA 1
ATOM 1742 C C . VAL A 1 114 ? -20.734 0.552 1.186 1.000 0.990 114 VAL A C 1
ATOM 1743 O O . VAL A 1 114 ? -21.234 -0.569 1.316 1.000 0.990 114 VAL A O 1
ATOM 1756 N N . GLY A 1 115 ? -21.386 1.658 1.548 1.000 0.980 115 GLY A N 1
ATOM 1757 C CA . GLY A 1 115 ? -22.654 1.604 2.275 1.000 0.980 115 GLY A CA 1
ATOM 1758 C C . GLY A 1 115 ? -22.502 0.848 3.599 1.000 0.980 115 GLY A C 1
ATOM 1759 O O . GLY A 1 115 ? -21.626 1.160 4.400 1.000 0.980 115 GLY A O 1
ATOM 1763 N N . GLU A 1 116 ? -23.346 -0.160 3.829 1.000 0.980 116 GLU A N 1
ATOM 1764 C CA . GLU A 1 116 ? -23.266 -1.003 5.033 1.000 0.980 116 GLU A CA 1
ATOM 1765 C C . GLU A 1 116 ? -22.234 -2.141 4.925 1.000 0.980 116 GLU A C 1
ATOM 1766 O O . GLU A 1 116 ? -22.018 -2.849 5.907 1.000 0.980 116 GLU A O 1
ATOM 1778 N N . GLN A 1 117 ? -21.595 -2.342 3.765 1.000 0.990 117 GLN A N 1
ATOM 1779 C CA . GLN A 1 117 ? -20.638 -3.433 3.557 1.000 0.990 117 GLN A CA 1
ATOM 1780 C C . GLN A 1 117 ? -19.216 -3.007 3.954 1.000 0.990 117 GLN A C 1
ATOM 1781 O O . GLN A 1 117 ? -18.667 -2.084 3.345 1.000 0.990 117 GLN A O 1
ATOM 1795 N N . PRO A 1 118 ? -18.584 -3.656 4.952 1.000 0.990 118 PRO A N 1
ATOM 1796 C CA . PRO A 1 118 ? -17.194 -3.384 5.301 1.000 0.990 118 PRO A CA 1
ATOM 1797 C C . PRO A 1 118 ? -16.246 -3.755 4.154 1.000 0.990 118 PRO A C 1
ATOM 1798 O O . PRO A 1 118 ? -16.338 -4.843 3.596 1.000 0.990 118 PRO A O 1
ATOM 1809 N N . VAL A 1 119 ? -15.292 -2.877 3.847 1.000 0.990 119 VAL A N 1
ATOM 1810 C CA . VAL A 1 119 ? -14.253 -3.115 2.829 1.000 0.990 119 VAL A CA 1
ATOM 1811 C C . VAL A 1 119 ? -12.905 -3.395 3.476 1.000 0.990 119 VAL A C 1
ATOM 1812 O O . VAL A 1 119 ? -12.205 -4.322 3.069 1.000 0.990 119 VAL A O 1
ATOM 1825 N N . ALA A 1 120 ? -12.544 -2.625 4.502 1.000 0.990 120 ALA A N 1
ATOM 1826 C CA . ALA A 1 120 ? -11.313 -2.825 5.255 1.000 0.990 120 ALA A CA 1
ATOM 1827 C C . ALA A 1 120 ? -11.391 -2.201 6.649 1.000 0.990 120 ALA A C 1
ATOM 1828 O O . ALA A 1 120 ? -12.115 -1.231 6.878 1.000 0.990 120 ALA A O 1
ATOM 1835 N N . GLU A 1 121 ? -10.571 -2.698 7.563 1.000 0.990 121 GLU A N 1
ATOM 1836 C CA . GLU A 1 121 ? -10.249 -2.016 8.815 1.000 0.990 121 GLU A CA 1
ATOM 1837 C C . GLU A 1 121 ? -8.751 -2.084 9.080 1.000 0.990 121 GLU A C 1
ATOM 1838 O O . GLU A 1 121 ? -8.078 -2.942 8.517 1.000 0.990 121 GLU A O 1
ATOM 1850 N N . ALA A 1 122 ? -8.221 -1.164 9.888 1.000 0.990 122 ALA A N 1
ATOM 1851 C CA . ALA A 1 122 ? -6.820 -1.160 10.298 1.000 0.990 122 ALA A CA 1
ATOM 1852 C C . ALA A 1 122 ? -6.584 -0.304 11.550 1.000 0.990 122 ALA A C 1
ATOM 1853 O O . ALA A 1 122 ? -7.294 0.665 11.814 1.000 0.990 122 ALA A O 1
ATOM 1860 N N . GLU A 1 123 ? -5.508 -0.587 12.279 1.000 0.990 123 GLU A N 1
ATOM 1861 C CA . GLU A 1 123 ? -4.864 0.387 13.158 1.000 0.990 123 GLU A CA 1
ATOM 1862 C C . GLU A 1 123 ? -3.765 1.119 12.376 1.000 0.990 123 GLU A C 1
ATOM 1863 O O . GLU A 1 123 ? -2.794 0.509 11.915 1.000 0.990 123 GLU A O 1
ATOM 1875 N N . ILE A 1 124 ? -3.890 2.440 12.256 1.000 0.990 124 ILE A N 1
ATOM 1876 C CA . ILE A 1 124 ? -2.959 3.282 11.497 1.000 0.990 124 ILE A CA 1
ATOM 1877 C C . ILE A 1 124 ? -2.176 4.177 12.452 1.000 0.990 124 ILE A C 1
ATOM 1878 O O . ILE A 1 124 ? -2.724 4.734 13.403 1.000 0.990 124 ILE A O 1
ATOM 1894 N N . GLY A 1 125 ? -0.877 4.318 12.190 1.000 0.980 125 GLY A N 1
ATOM 1895 C CA . GLY A 1 125 ? -0.009 5.290 12.842 1.000 0.980 125 GLY A CA 1
ATOM 1896 C C . GLY A 1 125 ? 0.559 6.278 11.836 1.000 0.980 125 GLY A C 1
ATOM 1897 O O . GLY A 1 125 ? 1.277 5.868 10.925 1.000 0.980 125 GLY A O 1
ATOM 1901 N N . ILE A 1 126 ? 0.332 7.567 12.046 1.000 0.960 126 ILE A N 1
ATOM 1902 C CA . ILE A 1 126 ? 0.899 8.668 11.264 1.000 0.960 126 ILE A CA 1
ATOM 1903 C C . ILE A 1 126 ? 1.944 9.401 12.107 1.000 0.960 126 ILE A C 1
ATOM 1904 O O . ILE A 1 126 ? 1.736 9.634 13.298 1.000 0.960 126 ILE A O 1
ATOM 1920 N N . TYR A 1 127 ? 3.060 9.776 11.491 1.000 0.940 127 TYR A N 1
ATOM 1921 C CA . TYR A 1 127 ? 4.016 10.733 12.034 1.000 0.940 127 TYR A CA 1
ATOM 1922 C C . TYR A 1 127 ? 3.817 12.087 11.350 1.000 0.940 127 TYR A C 1
ATOM 1923 O O . TYR A 1 127 ? 3.924 12.178 10.131 1.000 0.940 127 TYR A O 1
ATOM 1941 N N . ILE A 1 128 ? 3.506 13.120 12.130 1.000 0.880 128 ILE A N 1
ATOM 1942 C CA . ILE A 1 128 ? 3.361 14.500 11.667 1.000 0.880 128 ILE A CA 1
ATOM 1943 C C . ILE A 1 128 ? 4.724 15.192 11.789 1.000 0.880 128 ILE A C 1
ATOM 1944 O O . ILE A 1 128 ? 5.192 15.457 12.902 1.000 0.880 128 ILE A O 1
ATOM 1960 N N . GLU A 1 129 ? 5.342 15.487 10.653 1.000 0.800 129 GLU A N 1
ATOM 1961 C CA . GLU A 1 129 ? 6.551 16.302 10.542 1.000 0.800 129 GLU A CA 1
ATOM 1962 C C . GLU A 1 129 ? 6.163 17.785 10.426 1.000 0.800 129 GLU A C 1
ATOM 1963 O O . GLU A 1 129 ? 5.173 18.125 9.770 1.000 0.800 129 GLU A O 1
ATOM 1975 N N . LYS A 1 130 ? 6.904 18.654 11.118 1.000 0.700 130 LYS A N 1
ATOM 1976 C CA . LYS A 1 130 ? 6.669 20.102 11.201 1.000 0.700 130 LYS A CA 1
ATOM 1977 C C . LYS A 1 130 ? 7.877 20.882 10.710 1.000 0.700 130 LYS A C 1
ATOM 1978 O O . LYS A 1 130 ? 8.998 20.376 10.940 1.000 0.700 130 LYS A O 1
ATOM 1998 N N . MET B 2 1 ? 16.962 -16.254 -11.395 1.000 0.910 1 MET B N 1
ATOM 1999 C CA . MET B 2 1 ? 16.589 -14.842 -11.605 1.000 0.910 1 MET B CA 1
ATOM 2000 C C . MET B 2 1 ? 15.470 -14.791 -12.626 1.000 0.910 1 MET B C 1
ATOM 2001 O O . MET B 2 1 ? 15.620 -15.432 -13.658 1.000 0.910 1 MET B O 1
ATOM 2017 N N . LEU B 2 2 ? 14.388 -14.073 -12.326 1.000 0.970 2 LEU B N 1
ATOM 2018 C CA . LEU B 2 2 ? 13.262 -13.853 -13.231 1.000 0.970 2 LEU B CA 1
ATOM 2019 C C . LEU B 2 2 ? 13.239 -12.397 -13.684 1.000 0.970 2 LEU B C 1
ATOM 2020 O O . LEU B 2 2 ? 13.402 -11.487 -12.861 1.000 0.970 2 LEU B O 1
ATOM 2036 N N . ASP B 2 3 ? 13.046 -12.194 -14.982 1.000 0.980 3 ASP B N 1
ATOM 2037 C CA . ASP B 2 3 ? 12.801 -10.881 -15.557 1.000 0.980 3 ASP B CA 1
ATOM 2038 C C . ASP B 2 3 ? 11.333 -10.450 -15.455 1.000 0.980 3 ASP B C 1
ATOM 2039 O O . ASP B 2 3 ? 10.467 -11.194 -15.003 1.000 0.980 3 ASP B O 1
ATOM 2048 N N . THR B 2 4 ? 11.046 -9.218 -15.864 1.000 0.970 4 THR B N 1
ATOM 2049 C CA . THR B 2 4 ? 9.696 -8.653 -15.817 1.000 0.970 4 THR B CA 1
ATOM 2050 C C . THR B 2 4 ? 8.687 -9.458 -16.655 1.000 0.970 4 THR B C 1
ATOM 2051 O O . THR B 2 4 ? 7.519 -9.498 -16.283 1.000 0.970 4 THR B O 1
ATOM 2062 N N . GLN B 2 5 ? 9.086 -10.102 -17.764 1.000 0.970 5 GLN B N 1
ATOM 2063 C CA . GLN B 2 5 ? 8.170 -10.939 -18.559 1.000 0.970 5 GLN B CA 1
ATOM 2064 C C . GLN B 2 5 ? 7.846 -12.234 -17.814 1.000 0.970 5 GLN B C 1
ATOM 2065 O O . GLN B 2 5 ? 6.679 -12.568 -17.645 1.000 0.970 5 GLN B O 1
ATOM 2079 N N . GLN B 2 6 ? 8.862 -12.885 -17.253 1.000 0.970 6 GLN B N 1
ATOM 2080 C CA . GLN B 2 6 ? 8.687 -14.090 -16.442 1.000 0.970 6 GLN B CA 1
ATOM 2081 C C . GLN B 2 6 ? 7.879 -13.818 -15.163 1.000 0.970 6 GLN B C 1
ATOM 2082 O O . GLN B 2 6 ? 7.077 -14.646 -14.749 1.000 0.970 6 GLN B O 1
ATOM 2096 N N . ILE B 2 7 ? 8.035 -12.644 -14.541 1.000 0.970 7 ILE B N 1
ATOM 2097 C CA . ILE B 2 7 ? 7.192 -12.223 -13.410 1.000 0.970 7 ILE B CA 1
ATOM 2098 C C . ILE B 2 7 ? 5.727 -12.097 -13.858 1.000 0.970 7 ILE B C 1
ATOM 2099 O O . ILE B 2 7 ? 4.835 -12.602 -13.178 1.000 0.970 7 ILE B O 1
ATOM 2115 N N . LYS B 2 8 ? 5.467 -11.482 -15.020 1.000 0.950 8 LYS B N 1
ATOM 2116 C CA . LYS B 2 8 ? 4.112 -11.323 -15.579 1.000 0.950 8 LYS B CA 1
ATOM 2117 C C . LYS B 2 8 ? 3.433 -12.648 -15.941 1.000 0.950 8 LYS B C 1
ATOM 2118 O O . LYS B 2 8 ? 2.205 -12.686 -15.986 1.000 0.950 8 LYS B O 1
ATOM 2137 N N . GLU B 2 9 ? 4.196 -13.709 -16.190 1.000 0.940 9 GLU B N 1
ATOM 2138 C CA . GLU B 2 9 ? 3.672 -15.070 -16.387 1.000 0.940 9 GLU B CA 1
ATOM 2139 C C . GLU B 2 9 ? 3.214 -15.731 -15.072 1.000 0.940 9 GLU B C 1
ATOM 2140 O O . GLU B 2 9 ? 2.430 -16.676 -15.111 1.000 0.940 9 GLU B O 1
ATOM 2152 N N . ILE B 2 10 ? 3.679 -15.241 -13.914 1.000 0.940 10 ILE B N 1
ATOM 2153 C CA . ILE B 2 10 ? 3.380 -15.813 -12.588 1.000 0.940 10 ILE B CA 1
ATOM 2154 C C . ILE B 2 10 ? 2.300 -15.014 -11.855 1.000 0.940 10 ILE B C 1
ATOM 2155 O O . ILE B 2 10 ? 1.417 -15.604 -11.238 1.000 0.940 10 ILE B O 1
ATOM 2171 N N . ILE B 2 11 ? 2.381 -13.680 -11.887 1.000 0.940 11 ILE B N 1
ATOM 2172 C CA . ILE B 2 11 ? 1.447 -12.793 -11.182 1.000 0.940 11 ILE B CA 1
ATOM 2173 C C . ILE B 2 11 ? 0.616 -11.951 -12.165 1.000 0.940 11 ILE B C 1
ATOM 2174 O O . ILE B 2 11 ? 1.120 -11.546 -13.220 1.000 0.940 11 ILE B O 1
ATOM 2190 N N . PRO B 2 12 ? -0.645 -11.627 -11.820 1.000 0.930 12 PRO B N 1
ATOM 2191 C CA . PRO B 2 12 ? -1.550 -10.914 -12.722 1.000 0.930 12 PRO B CA 1
ATOM 2192 C C . PRO B 2 12 ? -1.237 -9.418 -12.831 1.000 0.930 12 PRO B C 1
ATOM 2193 O O . PRO B 2 12 ? -1.611 -8.803 -13.821 1.000 0.930 12 PRO B O 1
ATOM 2204 N N . HIS B 2 13 ? -0.516 -8.840 -11.864 1.000 0.950 13 HIS B N 1
ATOM 2205 C CA . HIS B 2 13 ? -0.208 -7.410 -11.805 1.000 0.950 13 HIS B CA 1
ATOM 2206 C C . HIS B 2 13 ? 0.419 -6.894 -13.110 1.000 0.950 13 HIS B C 1
ATOM 2207 O O . HIS B 2 13 ? 1.335 -7.500 -13.683 1.000 0.950 13 HIS B O 1
ATOM 2221 N N . ARG B 2 14 ? -0.064 -5.747 -13.585 1.000 0.960 14 ARG B N 1
ATOM 2222 C CA . ARG B 2 14 ? 0.418 -5.044 -14.782 1.000 0.960 14 ARG B CA 1
ATOM 2223 C C . ARG B 2 14 ? 0.655 -3.580 -14.460 1.000 0.960 14 ARG B C 1
ATOM 2224 O O . ARG B 2 14 ? 0.277 -3.114 -13.393 1.000 0.960 14 ARG B O 1
ATOM 2245 N N . TYR B 2 15 ? 1.303 -2.860 -15.377 1.000 0.940 15 TYR B N 1
ATOM 2246 C CA . TYR B 2 15 ? 1.394 -1.405 -15.266 1.000 0.940 15 TYR B CA 1
ATOM 2247 C C . TYR B 2 15 ? -0.018 -0.816 -15.095 1.000 0.940 15 TYR B C 1
ATOM 2248 O O . TYR B 2 15 ? -0.911 -1.249 -15.825 1.000 0.940 15 TYR B O 1
ATOM 2266 N N . PRO B 2 16 ? -0.221 0.146 -14.181 1.000 0.930 16 PRO B N 1
ATOM 2267 C CA . PRO B 2 16 ? 0.785 0.835 -13.354 1.000 0.930 16 PRO B CA 1
ATOM 2268 C C . PRO B 2 16 ? 1.078 0.184 -11.990 1.000 0.930 16 PRO B C 1
ATOM 2269 O O . PRO B 2 16 ? 1.860 0.725 -11.215 1.000 0.930 16 PRO B O 1
ATOM 2280 N N . PHE B 2 17 ? 0.481 -0.968 -11.687 1.000 0.950 17 PHE B N 1
ATOM 2281 C CA . PHE B 2 17 ? 0.510 -1.606 -10.367 1.000 0.950 17 PHE B CA 1
ATOM 2282 C C . PHE B 2 17 ? 1.431 -2.834 -10.248 1.000 0.950 17 PHE B C 1
ATOM 2283 O O . PHE B 2 17 ? 1.402 -3.528 -9.239 1.000 0.950 17 PHE B O 1
ATOM 2300 N N . LEU B 2 18 ? 2.276 -3.122 -11.243 1.000 0.970 18 LEU B N 1
ATOM 2301 C CA . LEU B 2 18 ? 3.372 -4.092 -11.120 1.000 0.970 18 LEU B CA 1
ATOM 2302 C C . LEU B 2 18 ? 4.599 -3.386 -10.528 1.000 0.970 18 LEU B C 1
ATOM 2303 O O . LEU B 2 18 ? 5.206 -2.555 -11.197 1.000 0.970 18 LEU B O 1
ATOM 2319 N N . LEU B 2 19 ? 4.962 -3.727 -9.291 1.000 0.980 19 LEU B N 1
ATOM 2320 C CA . LEU B 2 19 ? 5.951 -3.014 -8.473 1.000 0.980 19 LEU B CA 1
ATOM 2321 C C . LEU B 2 19 ? 7.207 -3.841 -8.167 1.000 0.980 19 LEU B C 1
ATOM 2322 O O . LEU B 2 19 ? 7.962 -3.502 -7.260 1.000 0.980 19 LEU B O 1
ATOM 2338 N N . VAL B 2 20 ? 7.444 -4.924 -8.908 1.000 0.980 20 VAL B N 1
ATOM 2339 C CA . VAL B 2 20 ? 8.658 -5.743 -8.802 1.000 0.980 20 VAL B CA 1
ATOM 2340 C C . VAL B 2 20 ? 9.305 -5.849 -10.177 1.000 0.980 20 VAL B C 1
ATOM 2341 O O . VAL B 2 20 ? 8.707 -6.374 -11.116 1.000 0.980 20 VAL B O 1
ATOM 2354 N N . ASP B 2 21 ? 10.547 -5.383 -10.293 1.000 0.990 21 ASP B N 1
ATOM 2355 C CA . ASP B 2 21 ? 11.250 -5.319 -11.581 1.000 0.990 21 ASP B CA 1
ATOM 2356 C C . ASP B 2 21 ? 12.016 -6.606 -11.898 1.000 0.990 21 ASP B C 1
ATOM 2357 O O . ASP B 2 21 ? 12.163 -7.011 -13.061 1.000 0.990 21 ASP B O 1
ATOM 2366 N N . ARG B 2 22 ? 12.528 -7.251 -10.847 1.000 0.990 22 ARG B N 1
ATOM 2367 C CA . ARG B 2 22 ? 13.315 -8.482 -10.908 1.000 0.990 22 ARG B CA 1
ATOM 2368 C C . ARG B 2 22 ? 13.080 -9.323 -9.668 1.000 0.990 22 ARG B C 1
ATOM 2369 O O . ARG B 2 22 ? 13.018 -8.805 -8.558 1.000 0.990 22 ARG B O 1
ATOM 2390 N N . ILE B 2 23 ? 13.082 -10.636 -9.863 1.000 0.990 23 ILE B N 1
ATOM 2391 C CA . ILE B 2 23 ? 13.175 -11.620 -8.784 1.000 0.990 23 ILE B CA 1
ATOM 2392 C C . ILE B 2 23 ? 14.556 -12.263 -8.875 1.000 0.990 23 ILE B C 1
ATOM 2393 O O . ILE B 2 23 ? 14.933 -12.826 -9.904 1.000 0.990 23 ILE B O 1
ATOM 2409 N N . THR B 2 24 ? 15.347 -12.155 -7.818 1.000 0.990 24 THR B N 1
ATOM 2410 C CA . THR B 2 24 ? 16.733 -12.628 -7.774 1.000 0.990 24 THR B CA 1
ATOM 2411 C C . THR B 2 24 ? 16.820 -14.075 -7.293 1.000 0.990 24 THR B C 1
ATOM 2412 O O . THR B 2 24 ? 17.506 -14.879 -7.929 1.000 0.990 24 THR B O 1
ATOM 2423 N N . GLU B 2 25 ? 16.057 -14.434 -6.259 1.000 0.980 25 GLU B N 1
ATOM 2424 C CA . GLU B 2 25 ? 15.999 -15.778 -5.671 1.000 0.980 25 GLU B CA 1
ATOM 2425 C C . GLU B 2 25 ? 14.549 -16.215 -5.447 1.000 0.980 25 GLU B C 1
ATOM 2426 O O . GLU B 2 25 ? 13.703 -15.399 -5.086 1.000 0.980 25 GLU B O 1
ATOM 2438 N N . VAL B 2 26 ? 14.274 -17.511 -5.605 1.000 0.970 26 VAL B N 1
ATOM 2439 C CA . VAL B 2 26 ? 12.995 -18.125 -5.231 1.000 0.970 26 VAL B CA 1
ATOM 2440 C C . VAL B 2 26 ? 13.257 -19.508 -4.655 1.000 0.970 26 VAL B C 1
ATOM 2441 O O . VAL B 2 26 ? 14.019 -20.288 -5.219 1.000 0.970 26 VAL B O 1
ATOM 2454 N N . GLU B 2 27 ? 12.596 -19.806 -3.546 1.000 0.960 27 GLU B N 1
ATOM 2455 C CA . GLU B 2 27 ? 12.405 -21.151 -3.027 1.000 0.960 27 GLU B CA 1
ATOM 2456 C C . GLU B 2 27 ? 10.894 -21.395 -2.964 1.000 0.960 27 GLU B C 1
ATOM 2457 O O . GLU B 2 27 ? 10.182 -20.758 -2.182 1.000 0.960 27 GLU B O 1
ATOM 2469 N N . GLU B 2 28 ? 10.399 -22.269 -3.839 1.000 0.920 28 GLU B N 1
ATOM 2470 C CA . GLU B 2 28 ? 8.969 -22.417 -4.122 1.000 0.920 28 GLU B CA 1
ATOM 2471 C C . GLU B 2 28 ? 8.136 -22.668 -2.856 1.000 0.920 28 GLU B C 1
ATOM 2472 O O . GLU B 2 28 ? 8.416 -23.566 -2.059 1.000 0.920 28 GLU B O 1
ATOM 2484 N N . GLY B 2 29 ? 7.099 -21.854 -2.657 1.000 0.900 29 GLY B N 1
ATOM 2485 C CA . GLY B 2 29 ? 6.212 -21.915 -1.496 1.000 0.900 29 GLY B CA 1
ATOM 2486 C C . GLY B 2 29 ? 6.826 -21.472 -0.170 1.000 0.900 29 GLY B C 1
ATOM 2487 O O . GLY B 2 29 ? 6.143 -21.565 0.849 1.000 0.900 29 GLY B O 1
ATOM 2491 N N . LYS B 2 30 ? 8.086 -21.023 -0.153 1.000 0.950 30 LYS B N 1
ATOM 2492 C CA . LYS B 2 30 ? 8.825 -20.722 1.080 1.000 0.950 30 LYS B CA 1
ATOM 2493 C C . LYS B 2 30 ? 9.393 -19.319 1.126 1.000 0.950 30 LYS B C 1
ATOM 2494 O O . LYS B 2 30 ? 9.221 -18.650 2.133 1.000 0.950 30 LYS B O 1
ATOM 2513 N N . ARG B 2 31 ? 10.089 -18.861 0.086 1.000 0.970 31 ARG B N 1
ATOM 2514 C CA . ARG B 2 31 ? 10.659 -17.506 0.069 1.000 0.970 31 ARG B CA 1
ATOM 2515 C C . ARG B 2 31 ? 10.915 -17.006 -1.338 1.000 0.970 31 ARG B C 1
ATOM 2516 O O . ARG B 2 31 ? 11.160 -17.792 -2.249 1.000 0.970 31 ARG B O 1
ATOM 2537 N N . ALA B 2 32 ? 10.941 -15.693 -1.491 1.000 0.980 32 ALA B N 1
ATOM 2538 C CA . ALA B 2 32 ? 11.480 -15.051 -2.676 1.000 0.980 32 ALA B CA 1
ATOM 2539 C C . ALA B 2 32 ? 12.205 -13.760 -2.305 1.000 0.980 32 ALA B C 1
ATOM 2540 O O . ALA B 2 32 ? 11.915 -13.120 -1.292 1.000 0.980 32 ALA B O 1
ATOM 2547 N N . LYS B 2 33 ? 13.154 -13.393 -3.159 1.000 0.990 33 LYS B N 1
ATOM 2548 C CA . LYS B 2 33 ? 13.850 -12.113 -3.127 1.000 0.990 33 LYS B CA 1
ATOM 2549 C C . LYS B 2 33 ? 13.743 -11.448 -4.478 1.000 0.990 33 LYS B C 1
ATOM 2550 O O . LYS B 2 33 ? 13.802 -12.109 -5.512 1.000 0.990 33 LYS B O 1
ATOM 2569 N N . GLY B 2 34 ? 13.658 -10.134 -4.466 1.000 0.990 34 GLY B N 1
ATOM 2570 C CA . GLY B 2 34 ? 13.655 -9.322 -5.664 1.000 0.990 34 GLY B CA 1
ATOM 2571 C C . GLY B 2 34 ? 14.073 -7.902 -5.359 1.000 0.990 34 GLY B C 1
ATOM 2572 O O . GLY B 2 34 ? 14.576 -7.595 -4.276 1.000 0.990 34 GLY B O 1
ATOM 2576 N N . TYR B 2 35 ? 13.864 -7.032 -6.331 1.000 0.990 35 TYR B N 1
ATOM 2577 C CA . TYR B 2 35 ? 13.989 -5.607 -6.110 1.000 0.990 35 TYR B CA 1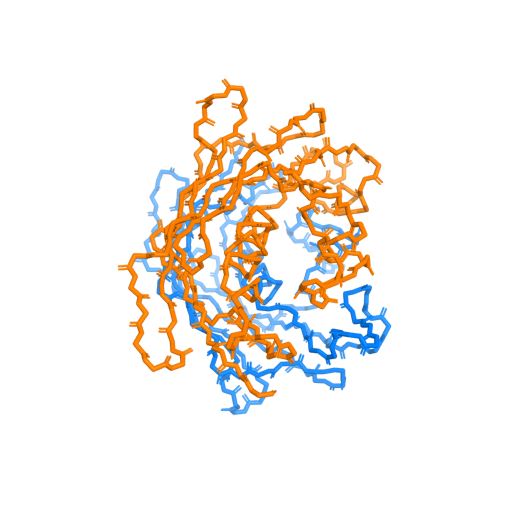
ATOM 2578 C C . TYR B 2 35 ? 13.047 -4.823 -7.012 1.000 0.990 35 TYR B C 1
ATOM 2579 O O . TYR B 2 35 ? 12.604 -5.290 -8.068 1.000 0.990 35 TYR B O 1
ATOM 2597 N N . LYS B 2 36 ? 12.792 -3.602 -6.566 1.000 0.990 36 LYS B N 1
ATOM 2598 C CA . LYS B 2 36 ? 12.144 -2.536 -7.303 1.000 0.990 36 LYS B CA 1
ATOM 2599 C C . LYS B 2 36 ? 13.137 -1.387 -7.448 1.000 0.990 36 LYS B C 1
ATOM 2600 O O . LYS B 2 36 ? 13.691 -0.915 -6.460 1.000 0.990 36 LYS B O 1
ATOM 2619 N N . ASN B 2 37 ? 13.342 -0.909 -8.663 1.000 0.990 37 ASN B N 1
ATOM 2620 C CA . ASN B 2 37 ? 14.027 0.346 -8.920 1.000 0.990 37 ASN B CA 1
ATOM 2621 C C . ASN B 2 37 ? 13.057 1.501 -8.659 1.000 0.990 37 ASN B C 1
ATOM 2622 O O . ASN B 2 37 ? 11.914 1.484 -9.126 1.000 0.990 37 ASN B O 1
ATOM 2633 N N . VAL B 2 38 ? 13.506 2.499 -7.903 1.000 0.990 38 VAL B N 1
ATOM 2634 C CA . VAL B 2 38 ? 12.700 3.671 -7.563 1.000 0.990 38 VAL B CA 1
ATOM 2635 C C . VAL B 2 38 ? 13.197 4.844 -8.389 1.000 0.990 38 VAL B C 1
ATOM 2636 O O . VAL B 2 38 ? 14.314 5.324 -8.203 1.000 0.990 38 VAL B O 1
ATOM 2649 N N . THR B 2 39 ? 12.385 5.303 -9.339 1.000 0.980 39 THR B N 1
ATOM 2650 C CA . THR B 2 39 ? 12.772 6.378 -10.264 1.000 0.980 39 THR B CA 1
ATOM 2651 C C . THR B 2 39 ? 11.835 7.569 -10.157 1.000 0.980 39 THR B C 1
ATOM 2652 O O . THR B 2 39 ? 10.638 7.418 -9.950 1.000 0.980 39 THR B O 1
ATOM 2663 N N . ALA B 2 40 ? 12.369 8.779 -10.347 1.000 0.960 40 ALA B N 1
ATOM 2664 C CA . ALA B 2 40 ? 11.569 10.007 -10.345 1.000 0.960 40 ALA B CA 1
ATOM 2665 C C . ALA B 2 40 ? 10.520 10.023 -11.472 1.000 0.960 40 ALA B C 1
ATOM 2666 O O . ALA B 2 40 ? 9.595 10.823 -11.434 1.000 0.960 40 ALA B O 1
ATOM 2673 N N . ASN B 2 41 ? 10.669 9.138 -12.463 1.000 0.960 41 ASN B N 1
ATOM 2674 C CA . ASN B 2 41 ? 9.778 8.995 -13.609 1.000 0.960 41 ASN B CA 1
ATOM 2675 C C . ASN B 2 41 ? 8.571 8.070 -13.339 1.000 0.960 41 ASN B C 1
ATOM 2676 O O . ASN B 2 41 ? 7.945 7.602 -14.289 1.000 0.960 41 ASN B O 1
ATOM 2687 N N . GLU B 2 42 ? 8.282 7.761 -12.070 1.000 0.970 42 GLU B N 1
ATOM 2688 C CA . GLU B 2 42 ? 7.069 7.055 -11.646 1.000 0.970 42 GLU B CA 1
ATOM 2689 C C . GLU B 2 42 ? 5.975 8.046 -11.236 1.000 0.970 42 GLU B C 1
ATOM 2690 O O . GLU B 2 42 ? 6.185 8.909 -10.383 1.000 0.970 42 GLU B O 1
ATOM 2702 N N . GLU B 2 43 ? 4.782 7.883 -11.809 1.000 0.960 43 GLU B N 1
ATOM 2703 C CA . GLU B 2 43 ? 3.687 8.857 -11.721 1.000 0.960 43 GLU B CA 1
ATOM 2704 C C . GLU B 2 43 ? 3.258 9.210 -10.287 1.000 0.960 43 GLU B C 1
ATOM 2705 O O . GLU B 2 43 ? 2.880 10.351 -10.024 1.000 0.960 43 GLU B O 1
ATOM 2717 N N . PHE B 2 44 ? 3.348 8.280 -9.327 1.000 0.970 44 PHE B N 1
ATOM 2718 C CA . PHE B 2 44 ? 2.947 8.548 -7.939 1.000 0.970 44 PHE B CA 1
ATOM 2719 C C . PHE B 2 44 ? 3.781 9.647 -7.262 1.000 0.970 44 PHE B C 1
ATOM 2720 O O . PHE B 2 44 ? 3.280 10.308 -6.350 1.000 0.970 44 PHE B O 1
ATOM 2737 N N . PHE B 2 45 ? 5.008 9.915 -7.725 1.000 0.970 45 PHE B N 1
ATOM 2738 C CA . PHE B 2 45 ? 5.832 11.000 -7.184 1.000 0.970 45 PHE B CA 1
ATOM 2739 C C . PHE B 2 45 ? 5.278 12.394 -7.499 1.000 0.970 45 PHE B C 1
ATOM 2740 O O . PHE B 2 45 ? 5.515 13.317 -6.721 1.000 0.970 45 PHE B O 1
ATOM 2757 N N . ASN B 2 46 ? 4.477 12.546 -8.562 1.000 0.970 46 ASN B N 1
ATOM 2758 C CA . ASN B 2 46 ? 3.758 13.796 -8.837 1.000 0.970 46 ASN B CA 1
ATOM 2759 C C . ASN B 2 46 ? 2.751 14.125 -7.716 1.000 0.970 46 ASN B C 1
ATOM 2760 O O . ASN B 2 46 ? 2.466 15.294 -7.450 1.000 0.970 46 ASN B O 1
ATOM 2771 N N . GLY B 2 47 ? 2.227 13.091 -7.047 1.000 0.960 47 GLY B N 1
ATOM 2772 C CA . GLY B 2 47 ? 1.182 13.197 -6.033 1.000 0.960 47 GLY B CA 1
ATOM 2773 C C . GLY B 2 47 ? 1.651 13.092 -4.583 1.000 0.960 47 GLY B C 1
ATOM 2774 O O . GLY B 2 47 ? 0.994 13.648 -3.704 1.000 0.960 47 GLY B O 1
ATOM 2778 N N . HIS B 2 48 ? 2.772 12.417 -4.320 1.000 0.960 48 HIS B N 1
ATOM 2779 C CA . HIS B 2 48 ? 3.248 12.086 -2.971 1.000 0.960 48 HIS B CA 1
ATOM 2780 C C . HIS B 2 48 ? 4.766 12.362 -2.831 1.000 0.960 48 HIS B C 1
ATOM 2781 O O . HIS B 2 48 ? 5.602 11.463 -2.879 1.000 0.960 48 HIS B O 1
ATOM 2795 N N . PHE B 2 49 ? 5.215 13.610 -2.702 1.000 0.920 49 PHE B N 1
ATOM 2796 C CA . PHE B 2 49 ? 4.469 14.873 -2.720 1.000 0.920 49 PHE B CA 1
ATOM 2797 C C . PHE B 2 49 ? 5.072 15.810 -3.778 1.000 0.920 49 PHE B C 1
ATOM 2798 O O . PHE B 2 49 ? 6.281 15.729 -4.005 1.000 0.920 49 PHE B O 1
ATOM 2815 N N . PRO B 2 50 ? 4.309 16.765 -4.352 1.000 0.890 50 PRO B N 1
ATOM 2816 C CA . PRO B 2 50 ? 4.767 17.613 -5.464 1.000 0.890 50 PRO B CA 1
ATOM 2817 C C . PRO B 2 50 ? 6.132 18.310 -5.299 1.000 0.890 50 PRO B C 1
ATOM 2818 O O . PRO B 2 50 ? 6.759 18.658 -6.293 1.000 0.890 50 PRO B O 1
ATOM 2829 N N . GLN B 2 51 ? 6.585 18.557 -4.065 1.000 0.890 51 GLN B N 1
ATOM 2830 C CA . GLN B 2 51 ? 7.878 19.194 -3.758 1.000 0.890 51 GLN B CA 1
ATOM 2831 C C . GLN B 2 51 ? 8.773 18.343 -2.842 1.000 0.890 51 GLN B C 1
ATOM 2832 O O . GLN B 2 51 ? 9.827 18.793 -2.396 1.000 0.890 51 GLN B O 1
ATOM 2846 N N . TYR B 2 52 ? 8.353 17.118 -2.528 1.000 0.930 52 TYR B N 1
ATOM 2847 C CA . TYR B 2 52 ? 9.060 16.223 -1.619 1.000 0.930 52 TYR B CA 1
ATOM 2848 C C . TYR B 2 52 ? 8.813 14.768 -2.043 1.000 0.930 52 TYR B C 1
ATOM 2849 O O . TYR B 2 52 ? 7.955 14.092 -1.469 1.000 0.930 52 TYR B O 1
ATOM 2867 N N . PRO B 2 53 ? 9.503 14.286 -3.094 1.000 0.960 53 PRO B N 1
ATOM 2868 C CA . PRO B 2 53 ? 9.255 12.959 -3.638 1.000 0.960 53 PRO B CA 1
ATOM 2869 C C . PRO B 2 53 ? 9.683 11.885 -2.632 1.000 0.960 53 PRO B C 1
ATOM 2870 O O . PRO B 2 53 ? 10.868 11.729 -2.330 1.000 0.960 53 PRO B O 1
ATOM 2881 N N . VAL B 2 54 ? 8.707 11.134 -2.122 1.000 0.970 54 VAL B N 1
ATOM 2882 C CA . VAL B 2 54 ? 8.912 10.004 -1.208 1.000 0.970 54 VAL B CA 1
ATOM 2883 C C . VAL B 2 54 ? 8.016 8.867 -1.657 1.000 0.970 54 VAL B C 1
ATOM 2884 O O . VAL B 2 54 ? 6.814 9.058 -1.822 1.000 0.970 54 VAL B O 1
ATOM 2897 N N . MET B 2 55 ? 8.592 7.682 -1.850 1.000 0.980 55 MET B N 1
ATOM 2898 C CA . MET B 2 55 ? 7.817 6.519 -2.255 1.000 0.980 55 MET B CA 1
ATOM 2899 C C . MET B 2 55 ? 6.776 6.212 -1.164 1.000 0.980 55 MET B C 1
ATOM 2900 O O . MET B 2 55 ? 7.158 6.059 0.002 1.000 0.980 55 MET B O 1
ATOM 2914 N N . PRO B 2 56 ? 5.481 6.115 -1.509 1.000 0.980 56 PRO B N 1
ATOM 2915 C CA . PRO B 2 56 ? 4.441 5.840 -0.529 1.000 0.980 56 PRO B CA 1
ATOM 2916 C C . PRO B 2 56 ? 4.683 4.512 0.189 1.000 0.980 56 PRO B C 1
ATOM 2917 O O . PRO B 2 56 ? 4.973 3.491 -0.441 1.000 0.980 56 PRO B O 1
ATOM 2928 N N . GLY B 2 57 ? 4.520 4.505 1.513 1.000 0.990 57 GLY B N 1
ATOM 2929 C CA . GLY B 2 57 ? 4.754 3.311 2.329 1.000 0.990 57 GLY B CA 1
ATOM 2930 C C . GLY B 2 57 ? 3.887 2.124 1.901 1.000 0.990 57 GLY B C 1
ATOM 2931 O O . GLY B 2 57 ? 4.363 0.991 1.838 1.000 0.990 57 GLY B O 1
ATOM 2935 N N . VAL B 2 58 ? 2.636 2.379 1.514 1.000 0.990 58 VAL B N 1
ATOM 2936 C CA . VAL B 2 58 ? 1.728 1.339 1.008 1.000 0.990 58 VAL B CA 1
ATOM 2937 C C . VAL B 2 58 ? 2.249 0.647 -0.251 1.000 0.990 58 VAL B C 1
ATOM 2938 O O . VAL B 2 58 ? 2.032 -0.549 -0.405 1.000 0.990 58 VAL B O 1
ATOM 2951 N N . LEU B 2 59 ? 2.992 1.349 -1.117 1.000 0.990 59 LEU B N 1
ATOM 2952 C CA . LEU B 2 59 ? 3.551 0.764 -2.338 1.000 0.990 59 LEU B CA 1
ATOM 2953 C C . LEU B 2 59 ? 4.778 -0.102 -2.034 1.000 0.990 59 LEU B C 1
ATOM 2954 O O . LEU B 2 59 ? 5.049 -1.054 -2.757 1.000 0.990 59 LEU B O 1
ATOM 2970 N N . ILE B 2 60 ? 5.505 0.184 -0.947 1.000 0.990 60 ILE B N 1
ATOM 2971 C CA . ILE B 2 60 ? 6.566 -0.704 -0.442 1.000 0.990 60 ILE B CA 1
ATOM 2972 C C . ILE B 2 60 ? 5.940 -2.016 0.049 1.000 0.990 60 ILE B C 1
ATOM 2973 O O . ILE B 2 60 ? 6.430 -3.099 -0.269 1.000 0.990 60 ILE B O 1
ATOM 2989 N N . VAL B 2 61 ? 4.835 -1.922 0.795 1.000 0.990 61 VAL B N 1
ATOM 2990 C CA . VAL B 2 61 ? 4.080 -3.087 1.282 1.000 0.990 61 VAL B CA 1
ATOM 2991 C C . VAL B 2 61 ? 3.488 -3.887 0.120 1.000 0.990 61 VAL B C 1
ATOM 2992 O O . VAL B 2 61 ? 3.599 -5.110 0.113 1.000 0.990 61 VAL B O 1
ATOM 3005 N N . GLU B 2 62 ? 2.925 -3.213 -0.881 1.000 0.990 62 GLU B N 1
ATOM 3006 C CA . GLU B 2 62 ? 2.416 -3.827 -2.110 1.000 0.990 62 GLU B CA 1
ATOM 3007 C C . GLU B 2 62 ? 3.527 -4.555 -2.885 1.000 0.990 62 GLU B C 1
ATOM 3008 O O . GLU B 2 62 ? 3.366 -5.712 -3.265 1.000 0.990 62 GLU B O 1
ATOM 3020 N N . ALA B 2 63 ? 4.702 -3.940 -3.051 1.000 0.990 63 ALA B N 1
ATOM 3021 C CA . ALA B 2 63 ? 5.840 -4.587 -3.703 1.000 0.990 63 ALA B CA 1
ATOM 3022 C C . ALA B 2 63 ? 6.295 -5.854 -2.951 1.000 0.990 63 ALA B C 1
ATOM 3023 O O . ALA B 2 63 ? 6.576 -6.881 -3.573 1.000 0.990 63 ALA B O 1
ATOM 3030 N N . LEU B 2 64 ? 6.314 -5.824 -1.611 1.000 0.990 64 LEU B N 1
ATOM 3031 C CA . LEU B 2 64 ? 6.554 -7.024 -0.802 1.000 0.990 64 LEU B CA 1
ATOM 3032 C C . LEU B 2 64 ? 5.451 -8.071 -1.021 1.000 0.990 64 LEU B C 1
ATOM 3033 O O . LEU B 2 64 ? 5.762 -9.243 -1.232 1.000 0.990 64 LEU B O 1
ATOM 3049 N N . ALA B 2 65 ? 4.176 -7.674 -1.036 1.000 0.990 65 ALA B N 1
ATOM 3050 C CA . ALA B 2 65 ? 3.065 -8.583 -1.311 1.000 0.990 65 ALA B CA 1
ATOM 3051 C C . ALA B 2 65 ? 3.228 -9.295 -2.664 1.000 0.990 65 ALA B C 1
ATOM 3052 O O . ALA B 2 65 ? 3.063 -10.512 -2.742 1.000 0.990 65 ALA B O 1
ATOM 3059 N N . GLN B 2 66 ? 3.668 -8.581 -3.699 1.000 0.980 66 GLN B N 1
ATOM 3060 C CA . GLN B 2 66 ? 3.924 -9.149 -5.024 1.000 0.980 66 GLN B CA 1
ATOM 3061 C C . GLN B 2 66 ? 5.093 -10.143 -5.043 1.000 0.980 66 GLN B C 1
ATOM 3062 O O . GLN B 2 66 ? 4.987 -11.191 -5.683 1.000 0.980 66 GLN B O 1
ATOM 3076 N N . VAL B 2 67 ? 6.182 -9.891 -4.304 1.000 0.990 67 VAL B N 1
ATOM 3077 C CA . VAL B 2 67 ? 7.268 -10.880 -4.129 1.000 0.990 67 VAL B CA 1
ATOM 3078 C C . VAL B 2 67 ? 6.757 -12.136 -3.413 1.000 0.990 67 VAL B C 1
ATOM 3079 O O . VAL B 2 67 ? 7.067 -13.255 -3.827 1.000 0.990 67 VAL B O 1
ATOM 3092 N N . GLY B 2 68 ? 5.930 -11.969 -2.376 1.000 0.970 68 GLY B N 1
ATOM 3093 C CA . GLY B 2 68 ? 5.268 -13.082 -1.692 1.000 0.970 68 GLY B CA 1
ATOM 3094 C C . GLY B 2 68 ? 4.354 -13.887 -2.621 1.000 0.970 68 GLY B C 1
ATOM 3095 O O . GLY B 2 68 ? 4.404 -15.119 -2.622 1.000 0.970 68 GLY B O 1
ATOM 3099 N N . ALA B 2 69 ? 3.584 -13.203 -3.471 1.000 0.960 69 ALA B N 1
ATOM 3100 C CA . ALA B 2 69 ? 2.732 -13.829 -4.475 1.000 0.960 69 ALA B CA 1
ATOM 3101 C C . ALA B 2 69 ? 3.550 -14.658 -5.478 1.000 0.960 69 ALA B C 1
ATOM 3102 O O . ALA B 2 69 ? 3.179 -15.798 -5.749 1.000 0.960 69 ALA B O 1
ATOM 3109 N N . VAL B 2 70 ? 4.698 -14.157 -5.959 1.000 0.970 70 VAL B N 1
ATOM 3110 C CA . VAL B 2 70 ? 5.614 -14.944 -6.809 1.000 0.970 70 VAL B CA 1
ATOM 3111 C C . VAL B 2 70 ? 6.058 -16.224 -6.097 1.000 0.970 70 VAL B C 1
ATOM 3112 O O . VAL B 2 70 ? 5.978 -17.301 -6.685 1.000 0.970 70 VAL B O 1
ATOM 3125 N N . ALA B 2 71 ? 6.479 -16.142 -4.828 1.000 0.950 71 ALA B N 1
ATOM 3126 C CA . ALA B 2 71 ? 6.908 -17.318 -4.065 1.000 0.950 71 ALA B CA 1
ATOM 3127 C C . ALA B 2 71 ? 5.804 -18.382 -3.947 1.000 0.950 71 ALA B C 1
ATOM 3128 O O . ALA B 2 71 ? 6.096 -19.578 -3.948 1.000 0.950 71 ALA B O 1
ATOM 3135 N N . MET B 2 72 ? 4.541 -17.961 -3.843 1.000 0.930 72 MET B N 1
ATOM 3136 C CA . MET B 2 72 ? 3.399 -18.863 -3.693 1.000 0.930 72 MET B CA 1
ATOM 3137 C C . MET B 2 72 ? 2.878 -19.425 -5.021 1.000 0.930 72 MET B C 1
ATOM 3138 O O . MET B 2 72 ? 2.575 -20.617 -5.085 1.000 0.930 72 MET B O 1
ATOM 3152 N N . LEU B 2 73 ? 2.768 -18.596 -6.062 1.000 0.930 73 LEU B N 1
ATOM 3153 C CA . LEU B 2 73 ? 2.143 -18.951 -7.344 1.000 0.930 73 LEU B CA 1
ATOM 3154 C C . LEU B 2 73 ? 3.092 -19.650 -8.317 1.000 0.930 73 LEU B C 1
ATOM 3155 O O . LEU B 2 73 ? 2.634 -20.328 -9.232 1.000 0.930 73 LEU B O 1
ATOM 3171 N N . ILE B 2 74 ? 4.408 -19.546 -8.107 1.000 0.910 74 ILE B N 1
ATOM 3172 C CA . ILE B 2 74 ? 5.372 -20.309 -8.907 1.000 0.910 74 ILE B CA 1
ATOM 3173 C C . ILE B 2 74 ? 5.224 -21.828 -8.707 1.000 0.910 74 ILE B C 1
ATOM 3174 O O . ILE B 2 74 ? 5.613 -22.594 -9.588 1.000 0.910 74 ILE B O 1
ATOM 3190 N N . LYS B 2 75 ? 4.644 -22.268 -7.574 1.000 0.860 75 LYS B N 1
ATOM 3191 C CA . LYS B 2 75 ? 4.370 -23.686 -7.304 1.000 0.860 75 LYS B CA 1
ATOM 3192 C C . LYS B 2 75 ? 3.435 -24.257 -8.361 1.000 0.860 75 LYS B C 1
ATOM 3193 O O . LYS B 2 75 ? 2.392 -23.680 -8.657 1.000 0.860 75 LYS B O 1
ATOM 3212 N N . GLU B 2 76 ? 3.744 -25.463 -8.824 1.000 0.840 76 GLU B N 1
ATOM 3213 C CA . GLU B 2 76 ? 2.954 -26.153 -9.847 1.000 0.840 76 GLU B CA 1
ATOM 3214 C C . GLU B 2 76 ? 1.473 -26.315 -9.454 1.000 0.840 76 GLU B C 1
ATOM 3215 O O . GLU B 2 76 ? 0.595 -26.020 -10.258 1.000 0.840 76 GLU B O 1
ATOM 3227 N N . GLU B 2 77 ? 1.189 -26.662 -8.192 1.000 0.840 77 GLU B N 1
ATOM 3228 C CA . GLU B 2 77 ? -0.175 -26.788 -7.639 1.000 0.840 77 GLU B CA 1
ATOM 3229 C C . GLU B 2 77 ? -0.969 -25.469 -7.578 1.000 0.840 77 GLU B C 1
ATOM 3230 O O . GLU B 2 77 ? -2.185 -25.498 -7.402 1.000 0.840 77 GLU B O 1
ATOM 3242 N N . ASN B 2 78 ? -0.292 -24.320 -7.697 1.000 0.810 78 ASN B N 1
ATOM 3243 C CA . ASN B 2 78 ? -0.905 -22.993 -7.638 1.000 0.810 78 ASN B CA 1
ATOM 3244 C C . ASN B 2 78 ? -0.918 -22.274 -8.992 1.000 0.810 78 ASN B C 1
ATOM 3245 O O . ASN B 2 78 ? -1.386 -21.138 -9.068 1.000 0.810 78 ASN B O 1
ATOM 3256 N N . ARG B 2 79 ? -0.433 -22.904 -10.067 1.000 0.800 79 ARG B N 1
ATOM 3257 C CA . ARG B 2 79 ? -0.461 -22.286 -11.396 1.000 0.800 79 ARG B CA 1
ATOM 3258 C C . ARG B 2 79 ? -1.892 -21.964 -11.820 1.000 0.800 79 ARG B C 1
ATOM 3259 O O . ARG B 2 79 ? -2.778 -22.805 -11.726 1.000 0.800 79 ARG B O 1
ATOM 3280 N N . GLY B 2 80 ? -2.092 -20.740 -12.305 1.000 0.800 80 GLY B N 1
ATOM 3281 C CA . GLY B 2 80 ? -3.399 -20.225 -12.722 1.000 0.800 80 GLY B CA 1
ATOM 3282 C C . GLY B 2 80 ? -4.278 -19.712 -11.578 1.000 0.800 80 GLY B C 1
ATOM 3283 O O . GLY B 2 80 ? -5.231 -18.994 -11.853 1.000 0.800 80 GLY B O 1
ATOM 3287 N N . ARG B 2 81 ? -3.941 -20.015 -10.316 1.000 0.850 81 ARG B N 1
ATOM 3288 C CA . ARG B 2 81 ? -4.634 -19.465 -9.145 1.000 0.850 81 ARG B CA 1
ATOM 3289 C C . ARG B 2 81 ? -4.238 -18.010 -8.911 1.000 0.850 81 ARG B C 1
ATOM 3290 O O . ARG B 2 81 ? -3.188 -17.549 -9.358 1.000 0.850 81 ARG B O 1
ATOM 3311 N N . LEU B 2 82 ? -5.046 -17.310 -8.123 1.000 0.880 82 LEU B N 1
ATOM 3312 C CA . LEU B 2 82 ? -4.773 -15.944 -7.680 1.000 0.880 82 LEU B CA 1
ATOM 3313 C C . LEU B 2 82 ? -4.342 -15.919 -6.213 1.000 0.880 82 LEU B C 1
ATOM 3314 O O . LEU B 2 82 ? -4.877 -16.656 -5.387 1.000 0.880 82 LEU B O 1
ATOM 3330 N N . ALA B 2 83 ? -3.386 -15.051 -5.881 1.000 0.890 83 ALA B N 1
ATOM 3331 C CA . ALA B 2 83 ? -2.982 -14.765 -4.508 1.000 0.890 83 ALA B CA 1
ATOM 3332 C C . ALA B 2 83 ? -3.500 -13.379 -4.111 1.000 0.890 83 ALA B C 1
ATOM 3333 O O . ALA B 2 83 ? -2.898 -12.362 -4.446 1.000 0.890 83 ALA B O 1
ATOM 3340 N N . PHE B 2 84 ? -4.620 -13.350 -3.398 1.000 0.930 84 PHE B N 1
ATOM 3341 C CA . PHE B 2 84 ? -5.239 -12.128 -2.905 1.000 0.930 84 PHE B CA 1
ATOM 3342 C C . PHE B 2 84 ? -4.503 -11.610 -1.679 1.000 0.930 84 PHE B C 1
ATOM 3343 O O . PHE B 2 84 ? -4.264 -12.352 -0.721 1.000 0.930 84 PHE B O 1
ATOM 3360 N N . PHE B 2 85 ? -4.176 -10.323 -1.690 1.000 0.970 85 PHE B N 1
ATOM 3361 C CA . PHE B 2 85 ? -3.605 -9.662 -0.531 1.000 0.970 85 PHE B CA 1
ATOM 3362 C C . PHE B 2 85 ? -4.709 -9.336 0.482 1.000 0.970 85 PHE B C 1
ATOM 3363 O O . PHE B 2 85 ? -5.579 -8.510 0.219 1.000 0.970 85 PHE B O 1
ATOM 3380 N N . ALA B 2 86 ? -4.693 -10.023 1.624 1.000 0.970 86 ALA B N 1
ATOM 3381 C CA . ALA B 2 86 ? -5.824 -10.069 2.550 1.000 0.970 86 ALA B CA 1
ATOM 3382 C C . ALA B 2 86 ? -5.573 -9.350 3.882 1.000 0.970 86 ALA B C 1
ATOM 3383 O O . ALA B 2 86 ? -6.522 -9.055 4.604 1.000 0.970 86 ALA B O 1
ATOM 3390 N N . GLY B 2 87 ? -4.320 -9.069 4.243 1.000 0.990 87 GLY B N 1
ATOM 3391 C CA . GLY B 2 87 ? -4.058 -8.369 5.495 1.000 0.990 87 GLY B CA 1
ATOM 3392 C C . GLY B 2 87 ? -2.616 -7.941 5.707 1.000 0.990 87 GLY B C 1
ATOM 3393 O O . GLY B 2 87 ? -1.685 -8.543 5.171 1.000 0.990 87 GLY B O 1
ATOM 3397 N N . ILE B 2 88 ? -2.455 -6.907 6.530 1.000 0.990 88 ILE B N 1
ATOM 3398 C CA . ILE B 2 88 ? -1.174 -6.309 6.916 1.000 0.990 88 ILE B CA 1
ATOM 3399 C C . ILE B 2 88 ? -1.121 -6.245 8.434 1.000 0.990 88 ILE B C 1
ATOM 3400 O O . ILE B 2 88 ? -1.999 -5.668 9.075 1.000 0.990 88 ILE B O 1
ATOM 3416 N N . ASP B 2 89 ? -0.060 -6.777 9.024 1.000 0.990 89 ASP B N 1
ATOM 3417 C CA . ASP B 2 89 ? 0.172 -6.648 10.454 1.000 0.990 89 ASP B CA 1
ATOM 3418 C C . ASP B 2 89 ? 1.635 -6.343 10.768 1.000 0.990 89 ASP B C 1
ATOM 3419 O O . ASP B 2 89 ? 2.524 -6.532 9.938 1.000 0.990 89 ASP B O 1
ATOM 3428 N N . ASN B 2 90 ? 1.885 -5.823 11.971 1.000 0.990 90 ASN B N 1
ATOM 3429 C CA . ASN B 2 90 ? 3.220 -5.453 12.447 1.000 0.990 90 ASN B CA 1
ATOM 3430 C C . ASN B 2 90 ? 4.040 -4.596 11.456 1.000 0.990 90 ASN B C 1
ATOM 3431 O O . ASN B 2 90 ? 5.269 -4.584 11.530 1.000 0.990 90 ASN B O 1
ATOM 3442 N N . CYS B 2 91 ? 3.382 -3.838 10.570 1.000 0.990 91 CYS B N 1
ATOM 3443 C CA . CYS B 2 91 ? 4.052 -3.035 9.558 1.000 0.990 91 CYS B CA 1
ATOM 3444 C C . CYS B 2 91 ? 4.683 -1.798 10.191 1.000 0.990 91 CYS B C 1
ATOM 3445 O O . CYS B 2 91 ? 4.008 -1.040 10.897 1.000 0.990 91 CYS B O 1
ATOM 3453 N N . ARG B 2 92 ? 5.967 -1.559 9.924 1.000 0.990 92 ARG B N 1
ATOM 3454 C CA . ARG B 2 92 ? 6.673 -0.347 10.355 1.000 0.990 92 ARG B CA 1
ATOM 3455 C C . ARG B 2 92 ? 7.540 0.206 9.243 1.000 0.990 92 ARG B C 1
ATOM 3456 O O . ARG B 2 92 ? 8.358 -0.517 8.683 1.000 0.990 92 ARG B O 1
ATOM 3477 N N . PHE B 2 93 ? 7.423 1.508 9.022 1.000 0.990 93 PHE B N 1
ATOM 3478 C CA . PHE B 2 93 ? 8.300 2.265 8.136 1.000 0.990 93 PHE B CA 1
ATOM 3479 C C . PHE B 2 93 ? 9.408 2.906 8.970 1.000 0.990 93 PHE B C 1
ATOM 3480 O O . PHE B 2 93 ? 9.142 3.561 9.979 1.000 0.990 93 PHE B O 1
ATOM 3497 N N . LYS B 2 94 ? 10.662 2.652 8.595 1.000 0.980 94 LYS B N 1
ATOM 3498 C CA . LYS B 2 94 ? 11.853 3.026 9.373 1.000 0.980 94 LYS B CA 1
ATOM 3499 C C . LYS B 2 94 ? 12.655 4.149 8.735 1.000 0.980 94 LYS B C 1
ATOM 3500 O O . LYS B 2 94 ? 13.268 4.932 9.455 1.000 0.980 94 LYS B O 1
ATOM 3519 N N . LYS B 2 95 ? 12.654 4.219 7.405 1.000 0.980 95 LYS B N 1
ATOM 3520 C CA . LYS B 2 95 ? 13.319 5.251 6.610 1.000 0.980 95 LYS B CA 1
ATOM 3521 C C . LYS B 2 95 ? 12.493 5.533 5.363 1.000 0.980 95 LYS B C 1
ATOM 3522 O O . LYS B 2 95 ? 11.744 4.675 4.904 1.000 0.980 95 LYS B O 1
ATOM 3541 N N . GLN B 2 96 ? 12.624 6.748 4.849 1.000 0.980 96 GLN B N 1
ATOM 3542 C CA . GLN B 2 96 ? 12.012 7.137 3.586 1.000 0.980 96 GLN B CA 1
ATOM 3543 C C . GLN B 2 96 ? 12.775 6.495 2.428 1.000 0.980 96 GLN B C 1
ATOM 3544 O O . GLN B 2 96 ? 14.001 6.429 2.471 1.000 0.980 96 GLN B O 1
ATOM 3558 N N . VAL B 2 97 ? 12.038 6.087 1.400 1.000 0.990 97 VAL B N 1
ATOM 3559 C CA . VAL B 2 97 ? 12.581 5.618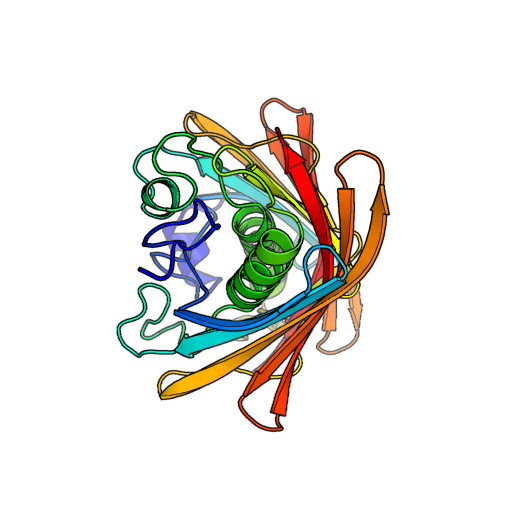 0.122 1.000 0.990 97 VAL B CA 1
ATOM 3560 C C . VAL B 2 97 ? 12.343 6.712 -0.914 1.000 0.990 97 VAL B C 1
ATOM 3561 O O . VAL B 2 97 ? 11.265 7.316 -0.939 1.000 0.990 97 VAL B O 1
ATOM 3574 N N . LYS B 2 98 ? 13.345 7.010 -1.736 1.000 0.980 98 LYS B N 1
ATOM 3575 C CA . LYS B 2 98 ? 13.372 8.166 -2.639 1.000 0.980 98 LYS B CA 1
ATOM 3576 C C . LYS B 2 98 ? 13.793 7.766 -4.056 1.000 0.980 98 LYS B C 1
ATOM 3577 O O . LYS B 2 98 ? 14.370 6.699 -4.258 1.000 0.980 98 LYS B O 1
ATOM 3596 N N . PRO B 2 99 ? 13.515 8.613 -5.064 1.000 0.990 99 PRO B N 1
ATOM 3597 C CA . PRO B 2 99 ? 14.068 8.429 -6.398 1.000 0.990 99 PRO B CA 1
ATOM 3598 C C . PRO B 2 99 ? 15.589 8.252 -6.388 1.000 0.990 99 PRO B C 1
ATOM 3599 O O . PRO B 2 99 ? 16.300 9.050 -5.781 1.000 0.990 99 PRO B O 1
ATOM 3610 N N . GLY B 2 100 ? 16.071 7.246 -7.111 1.000 0.990 100 GLY B N 1
ATOM 3611 C CA . GLY B 2 100 ? 17.475 6.836 -7.131 1.000 0.990 100 GLY B CA 1
ATOM 3612 C C . GLY B 2 100 ? 17.761 5.600 -6.277 1.000 0.990 100 GLY B C 1
ATOM 3613 O O . GLY B 2 100 ? 18.760 4.930 -6.532 1.000 0.990 100 GLY B O 1
ATOM 3617 N N . ASP B 2 101 ? 16.880 5.255 -5.336 1.000 0.990 101 ASP B N 1
ATOM 3618 C CA . ASP B 2 101 ? 17.040 4.069 -4.498 1.000 0.990 101 ASP B CA 1
ATOM 3619 C C . ASP B 2 101 ? 16.737 2.779 -5.281 1.000 0.990 101 ASP B C 1
ATOM 3620 O O . ASP B 2 101 ? 15.829 2.713 -6.120 1.000 0.990 101 ASP B O 1
ATOM 3629 N N . GLN B 2 102 ? 17.457 1.704 -4.951 1.000 0.990 102 GLN B N 1
ATOM 3630 C CA . GLN B 2 102 ? 17.050 0.340 -5.285 1.000 0.990 102 GLN B CA 1
ATOM 3631 C C . GLN B 2 102 ? 16.453 -0.311 -4.037 1.000 0.990 102 GLN B C 1
ATOM 3632 O O . GLN B 2 102 ? 17.147 -0.587 -3.060 1.000 0.990 102 GLN B O 1
ATOM 3646 N N . LEU B 2 103 ? 15.144 -0.547 -4.075 1.000 0.990 103 LEU B N 1
ATOM 3647 C CA . LEU B 2 103 ? 14.393 -1.160 -2.992 1.000 0.990 103 LEU B CA 1
ATOM 3648 C C . LEU B 2 103 ? 14.512 -2.680 -3.099 1.000 0.990 103 LEU B C 1
ATOM 3649 O O . LEU B 2 103 ? 13.859 -3.310 -3.932 1.000 0.990 103 LEU B O 1
ATOM 3665 N N . HIS B 2 104 ? 15.348 -3.276 -2.258 1.000 0.990 104 HIS B N 1
ATOM 3666 C CA . HIS B 2 104 ? 15.457 -4.725 -2.141 1.000 0.990 104 HIS B CA 1
ATOM 3667 C C . HIS B 2 104 ? 14.309 -5.271 -1.304 1.000 0.990 104 HIS B C 1
ATOM 3668 O O . HIS B 2 104 ? 13.940 -4.694 -0.285 1.000 0.990 104 HIS B O 1
ATOM 3682 N N . LEU B 2 105 ? 13.751 -6.393 -1.744 1.000 0.990 105 LEU B N 1
ATOM 3683 C CA . LEU B 2 105 ? 12.527 -6.970 -1.207 1.000 0.990 105 LEU B CA 1
ATOM 3684 C C . LEU B 2 105 ? 12.782 -8.443 -0.891 1.000 0.990 105 LEU B C 1
ATOM 3685 O O . LEU B 2 105 ? 13.194 -9.201 -1.770 1.000 0.990 105 LEU B O 1
ATOM 3701 N N . GLU B 2 106 ? 12.516 -8.860 0.340 1.000 0.990 106 GLU B N 1
ATOM 3702 C CA . GLU B 2 106 ? 12.586 -10.258 0.765 1.000 0.990 106 GLU B CA 1
ATOM 3703 C C . GLU B 2 106 ? 11.296 -10.637 1.483 1.000 0.990 106 GLU B C 1
ATOM 3704 O O . GLU B 2 106 ? 10.851 -9.926 2.384 1.000 0.990 106 GLU B O 1
ATOM 3716 N N . VAL B 2 107 ? 10.698 -11.761 1.087 1.000 0.990 107 VAL B N 1
ATOM 3717 C CA . VAL B 2 107 ? 9.525 -12.326 1.759 1.000 0.990 107 VAL B CA 1
ATOM 3718 C C . VAL B 2 107 ? 9.757 -13.796 2.061 1.000 0.990 107 VAL B C 1
ATOM 3719 O O . VAL B 2 107 ? 10.095 -14.573 1.169 1.000 0.990 107 VAL B O 1
ATOM 3732 N N . GLU B 2 108 ? 9.511 -14.179 3.310 1.000 0.990 108 GLU B N 1
ATOM 3733 C CA . GLU B 2 108 ? 9.514 -15.564 3.780 1.000 0.990 108 GLU B CA 1
ATOM 3734 C C . GLU B 2 108 ? 8.102 -15.977 4.209 1.000 0.990 108 GLU B C 1
ATOM 3735 O O . GLU B 2 108 ? 7.488 -15.339 5.062 1.000 0.990 108 GLU B O 1
ATOM 3747 N N . ILE B 2 109 ? 7.584 -17.060 3.638 1.000 0.960 109 ILE B N 1
ATOM 3748 C CA . ILE B 2 109 ? 6.306 -17.672 3.993 1.000 0.960 109 ILE B CA 1
ATOM 3749 C C . ILE B 2 109 ? 6.496 -18.499 5.267 1.000 0.960 109 ILE B C 1
ATOM 3750 O O . ILE B 2 109 ? 7.048 -19.596 5.255 1.000 0.960 109 ILE B O 1
ATOM 3766 N N . ILE B 2 110 ? 6.003 -17.968 6.382 1.000 0.950 110 ILE B N 1
ATOM 3767 C CA . ILE B 2 110 ? 6.163 -18.541 7.726 1.000 0.950 110 ILE B CA 1
ATOM 3768 C C . ILE B 2 110 ? 5.042 -19.512 8.101 1.000 0.950 110 ILE B C 1
ATOM 3769 O O . ILE B 2 110 ? 5.199 -20.338 9.002 1.000 0.950 110 ILE B O 1
ATOM 3785 N N . ARG B 2 111 ? 3.878 -19.418 7.449 1.000 0.910 111 ARG B N 1
ATOM 3786 C CA . ARG B 2 111 ? 2.749 -20.313 7.718 1.000 0.910 111 ARG B CA 1
ATOM 3787 C C . ARG B 2 111 ? 1.844 -20.421 6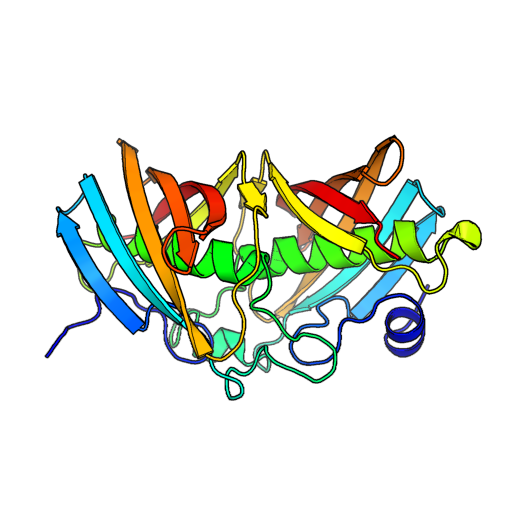.500 1.000 0.910 111 ARG B C 1
ATOM 3788 O O . ARG B 2 111 ? 1.435 -19.404 5.963 1.000 0.910 111 ARG B O 1
ATOM 3809 N N . ALA B 2 112 ? 1.456 -21.634 6.127 1.000 0.840 112 ALA B N 1
ATOM 3810 C CA . ALA B 2 112 ? 0.421 -21.880 5.125 1.000 0.840 112 ALA B CA 1
ATOM 3811 C C . ALA B 2 112 ? -0.595 -22.876 5.690 1.000 0.840 112 ALA B C 1
ATOM 3812 O O . ALA B 2 112 ? -0.218 -23.928 6.213 1.000 0.840 112 ALA B O 1
ATOM 3819 N N . ARG B 2 113 ? -1.884 -22.527 5.652 1.000 0.840 113 ARG B N 1
ATOM 3820 C CA . ARG B 2 113 ? -2.963 -23.380 6.154 1.000 0.840 113 ARG B CA 1
ATOM 3821 C C . ARG B 2 113 ? -4.174 -23.308 5.232 1.000 0.840 113 ARG B C 1
ATOM 3822 O O . ARG B 2 113 ? -4.894 -22.313 5.224 1.000 0.840 113 ARG B O 1
ATOM 3843 N N . GLY B 2 114 ? -4.415 -24.397 4.502 1.000 0.810 114 GLY B N 1
ATOM 3844 C CA . GLY B 2 114 ? -5.461 -24.433 3.482 1.000 0.810 114 GLY B CA 1
ATOM 3845 C C . GLY B 2 114 ? -5.167 -23.393 2.405 1.000 0.810 114 GLY B C 1
ATOM 3846 O O . GLY B 2 114 ? -4.091 -23.409 1.817 1.000 0.810 114 GLY B O 1
ATOM 3850 N N . THR B 2 115 ? -6.099 -22.470 2.196 1.000 0.860 115 THR B N 1
ATOM 3851 C CA . THR B 2 115 ? -5.968 -21.379 1.224 1.000 0.860 115 THR B CA 1
ATOM 3852 C C . THR B 2 115 ? -5.304 -20.123 1.787 1.000 0.860 115 THR B C 1
ATOM 3853 O O . THR B 2 115 ? -5.017 -19.219 1.017 1.000 0.860 115 THR B O 1
ATOM 3864 N N . ILE B 2 116 ? -5.018 -20.036 3.091 1.000 0.920 116 ILE B N 1
ATOM 3865 C CA . ILE B 2 116 ? -4.447 -18.824 3.699 1.000 0.920 116 ILE B CA 1
ATOM 3866 C C . ILE B 2 116 ? -2.952 -19.008 3.973 1.000 0.920 116 ILE B C 1
ATOM 3867 O O . ILE B 2 116 ? -2.537 -19.966 4.632 1.000 0.920 116 ILE B O 1
ATOM 3883 N N . GLY B 2 117 ? -2.142 -18.059 3.510 1.000 0.930 117 GLY B N 1
ATOM 3884 C CA . GLY B 2 117 ? -0.713 -17.950 3.790 1.000 0.930 117 GLY B CA 1
ATOM 3885 C C . GLY B 2 117 ? -0.393 -16.722 4.643 1.000 0.930 117 GLY B C 1
ATOM 3886 O O . GLY B 2 117 ? -1.032 -15.684 4.509 1.000 0.930 117 GLY B O 1
ATOM 3890 N N . ARG B 2 118 ? 0.618 -16.818 5.508 1.000 0.970 118 ARG B N 1
ATOM 3891 C CA . ARG B 2 118 ? 1.277 -15.673 6.144 1.000 0.970 118 ARG B CA 1
ATOM 3892 C C . ARG B 2 118 ? 2.744 -15.646 5.767 1.000 0.970 118 ARG B C 1
ATOM 3893 O O . ARG B 2 118 ? 3.432 -16.662 5.889 1.000 0.970 118 ARG B O 1
ATOM 3914 N N . GLY B 2 119 ? 3.213 -14.471 5.378 1.000 0.980 119 GLY B N 1
ATOM 3915 C CA . GLY B 2 119 ? 4.618 -14.199 5.120 1.000 0.980 119 GLY B CA 1
ATOM 3916 C C . GLY B 2 119 ? 5.140 -13.052 5.973 1.000 0.980 119 GLY B C 1
ATOM 3917 O O . GLY B 2 119 ? 4.374 -12.205 6.425 1.000 0.980 119 GLY B O 1
ATOM 3921 N N . LYS B 2 120 ? 6.451 -13.014 6.182 1.000 0.990 120 LYS B N 1
ATOM 3922 C CA . LYS B 2 120 ? 7.161 -11.870 6.744 1.000 0.990 120 LYS B CA 1
ATOM 3923 C C . LYS B 2 120 ? 7.949 -11.200 5.626 1.000 0.990 120 LYS B C 1
ATOM 3924 O O . LYS B 2 120 ? 8.753 -11.862 4.977 1.000 0.990 120 LYS B O 1
ATOM 3943 N N . GLY B 2 121 ? 7.693 -9.919 5.397 1.000 0.990 121 GLY B N 1
ATOM 3944 C CA . GLY B 2 121 ? 8.364 -9.095 4.402 1.000 0.990 121 GLY B CA 1
ATOM 3945 C C . GLY B 2 121 ? 9.342 -8.116 5.042 1.000 0.990 121 GLY B C 1
ATOM 3946 O O . GLY B 2 121 ? 9.047 -7.515 6.078 1.000 0.990 121 GLY B O 1
ATOM 3950 N N . VAL B 2 122 ? 10.499 -7.943 4.415 1.000 0.990 122 VAL B N 1
ATOM 3951 C CA . VAL B 2 122 ? 11.489 -6.926 4.772 1.000 0.990 122 VAL B CA 1
ATOM 3952 C C . VAL B 2 122 ? 11.936 -6.224 3.500 1.000 0.990 122 VAL B C 1
ATOM 3953 O O . VAL B 2 122 ? 12.310 -6.877 2.526 1.000 0.990 122 VAL B O 1
ATOM 3966 N N . ALA B 2 123 ? 11.906 -4.895 3.523 1.000 0.990 123 ALA B N 1
ATOM 3967 C CA . ALA B 2 123 ? 12.471 -4.073 2.467 1.000 0.990 123 ALA B CA 1
ATOM 3968 C C . ALA B 2 123 ? 13.715 -3.332 2.966 1.000 0.990 123 ALA B C 1
ATOM 3969 O O . ALA B 2 123 ? 13.721 -2.805 4.087 1.000 0.990 123 ALA B O 1
ATOM 3976 N N . THR B 2 124 ? 14.750 -3.261 2.133 1.000 0.990 124 THR B N 1
ATOM 3977 C CA . THR B 2 124 ? 16.005 -2.560 2.434 1.000 0.990 124 THR B CA 1
ATOM 3978 C C . THR B 2 124 ? 16.446 -1.652 1.286 1.000 0.990 124 THR B C 1
ATOM 3979 O O . THR B 2 124 ? 16.147 -1.913 0.123 1.000 0.990 124 THR B O 1
ATOM 3990 N N . VAL B 2 125 ? 17.174 -0.588 1.621 1.000 0.990 125 VAL B N 1
ATOM 3991 C CA . VAL B 2 125 ? 17.901 0.291 0.689 1.000 0.990 125 VAL B CA 1
ATOM 3992 C C . VAL B 2 125 ? 19.312 0.442 1.246 1.000 0.990 125 VAL B C 1
ATOM 3993 O O . VAL B 2 125 ? 19.460 0.655 2.448 1.000 0.990 125 VAL B O 1
ATOM 4006 N N . ASP B 2 126 ? 20.342 0.248 0.419 1.000 0.990 126 ASP B N 1
ATOM 4007 C CA . ASP B 2 126 ? 21.757 0.276 0.835 1.000 0.990 126 ASP B CA 1
ATOM 4008 C C . ASP B 2 126 ? 22.066 -0.593 2.075 1.000 0.990 126 ASP B C 1
ATOM 4009 O O . ASP B 2 126 ? 22.888 -0.266 2.930 1.000 0.990 126 ASP B O 1
ATOM 4018 N N . GLY B 2 127 ? 21.371 -1.732 2.185 1.000 0.980 127 GLY B N 1
ATOM 4019 C CA . GLY B 2 127 ? 21.490 -2.671 3.305 1.000 0.980 127 GLY B CA 1
ATOM 4020 C C . GLY B 2 127 ? 20.765 -2.246 4.587 1.000 0.980 127 GLY B C 1
ATOM 4021 O O . GLY B 2 127 ? 20.695 -3.031 5.534 1.000 0.980 127 GLY B O 1
ATOM 4025 N N . GLU B 2 128 ? 20.177 -1.053 4.632 1.000 0.990 128 GLU B N 1
ATOM 4026 C CA . GLU B 2 128 ? 19.409 -0.570 5.774 1.000 0.990 128 GLU B CA 1
ATOM 4027 C C . GLU B 2 128 ? 17.924 -0.911 5.635 1.000 0.990 128 GLU B C 1
ATOM 4028 O O . GLU B 2 128 ? 17.320 -0.724 4.582 1.000 0.990 128 GLU B O 1
ATOM 4040 N N . VAL B 2 129 ? 17.303 -1.397 6.714 1.000 0.990 129 VAL B N 1
ATOM 4041 C CA . VAL B 2 129 ? 15.872 -1.735 6.714 1.000 0.990 129 VAL B CA 1
ATOM 4042 C C . VAL B 2 129 ? 15.024 -0.470 6.649 1.000 0.990 129 VAL B C 1
ATOM 4043 O O . VAL B 2 129 ? 15.083 0.371 7.549 1.000 0.990 129 VAL B O 1
ATOM 4056 N N . VAL B 2 130 ? 14.182 -0.382 5.620 1.000 0.990 130 VAL B N 1
ATOM 4057 C CA . VAL B 2 130 ? 13.243 0.729 5.408 1.000 0.990 130 VAL B CA 1
ATOM 4058 C C . VAL B 2 130 ? 11.810 0.348 5.775 1.000 0.990 130 VAL B C 1
ATOM 4059 O O . VAL B 2 130 ? 11.054 1.205 6.232 1.000 0.990 130 VAL B O 1
ATOM 4072 N N . CYS B 2 131 ? 11.444 -0.932 5.651 1.000 0.990 131 CYS B N 1
ATOM 4073 C CA . CYS B 2 131 ? 10.128 -1.450 6.017 1.000 0.990 131 CYS B CA 1
ATOM 4074 C C . CYS B 2 131 ? 10.216 -2.901 6.510 1.000 0.990 131 CYS B C 1
ATOM 4075 O O . CYS B 2 131 ? 11.002 -3.696 5.996 1.000 0.990 131 CYS B O 1
ATOM 4083 N N . GLU B 2 132 ? 9.390 -3.247 7.492 1.000 0.990 132 GLU B N 1
ATOM 4084 C CA . GLU B 2 132 ? 9.158 -4.616 7.964 1.000 0.990 132 GLU B CA 1
ATOM 4085 C C . GLU B 2 132 ? 7.656 -4.821 8.083 1.000 0.990 132 GLU B C 1
ATOM 4086 O O . GLU B 2 132 ? 6.972 -3.903 8.537 1.000 0.990 132 GLU B O 1
ATOM 4098 N N . VAL B 2 133 ? 7.146 -5.994 7.713 1.000 0.990 133 VAL B N 1
ATOM 4099 C CA . VAL B 2 133 ? 5.703 -6.265 7.702 1.000 0.990 133 VAL B CA 1
ATOM 4100 C C . VAL B 2 133 ? 5.404 -7.761 7.794 1.000 0.990 133 VAL B C 1
ATOM 4101 O O . VAL B 2 133 ? 6.170 -8.591 7.311 1.000 0.990 133 VAL B O 1
ATOM 4114 N N . GLU B 2 134 ? 4.278 -8.121 8.401 1.000 0.990 134 GLU B N 1
ATOM 4115 C CA . GLU B 2 134 ? 3.638 -9.424 8.227 1.000 0.990 134 GLU B CA 1
ATOM 4116 C C . GLU B 2 134 ? 2.473 -9.287 7.242 1.000 0.990 134 GLU B C 1
ATOM 4117 O O . GLU B 2 134 ? 1.613 -8.421 7.388 1.000 0.990 134 GLU B O 1
ATOM 4129 N N . LEU B 2 135 ? 2.455 -10.146 6.229 1.000 0.990 135 LEU B N 1
ATOM 4130 C CA . LEU B 2 135 ? 1.500 -10.130 5.126 1.000 0.990 135 LEU B CA 1
ATOM 4131 C C . LEU B 2 135 ? 0.621 -11.374 5.215 1.000 0.990 135 LEU B C 1
ATOM 4132 O O . LEU B 2 135 ? 1.126 -12.472 5.459 1.000 0.990 135 LEU B O 1
ATOM 4148 N N . THR B 2 136 ? -0.679 -11.220 4.987 1.000 0.980 136 THR B N 1
ATOM 4149 C CA . THR B 2 136 ? -1.619 -12.339 4.851 1.000 0.980 136 THR B CA 1
ATOM 4150 C C . THR B 2 136 ? -2.096 -12.433 3.409 1.000 0.980 136 THR B C 1
ATOM 4151 O O . THR B 2 136 ? -2.529 -11.439 2.831 1.000 0.980 136 THR B O 1
ATOM 4162 N N . PHE B 2 137 ? -2.042 -13.637 2.847 1.000 0.960 137 PHE B N 1
ATOM 4163 C CA . PHE B 2 137 ? -2.489 -13.952 1.496 1.000 0.960 137 PHE B CA 1
ATOM 4164 C C . PHE B 2 137 ? -3.616 -14.975 1.542 1.000 0.960 137 PHE B C 1
ATOM 4165 O O . PHE B 2 137 ? -3.574 -15.900 2.356 1.000 0.960 137 PHE B O 1
ATOM 4182 N N . ALA B 2 138 ? -4.575 -14.859 0.633 1.000 0.940 138 ALA B N 1
ATOM 4183 C CA . ALA B 2 138 ? -5.579 -15.879 0.373 1.000 0.940 138 ALA B CA 1
ATOM 4184 C C . ALA B 2 138 ? -5.438 -16.378 -1.069 1.000 0.940 138 ALA B C 1
ATOM 4185 O O . ALA B 2 138 ? -5.446 -15.595 -2.011 1.000 0.940 138 ALA B O 1
ATOM 4192 N N . LEU B 2 139 ? -5.288 -17.686 -1.248 1.000 0.900 139 LEU B N 1
ATOM 4193 C CA . LEU B 2 139 ? -5.283 -18.329 -2.554 1.000 0.900 139 LEU B CA 1
ATOM 4194 C C . LEU B 2 139 ? -6.718 -18.584 -3.005 1.000 0.900 139 LEU B C 1
ATOM 4195 O O . LEU B 2 139 ? -7.429 -19.375 -2.379 1.000 0.900 139 LEU B O 1
ATOM 4211 N N . GLY B 2 140 ? -7.118 -17.942 -4.097 1.000 0.860 140 GLY B N 1
ATOM 4212 C CA . GLY B 2 140 ? -8.388 -18.199 -4.768 1.000 0.860 140 GLY B CA 1
ATOM 4213 C C . GLY B 2 140 ? -8.271 -19.222 -5.888 1.000 0.860 140 GLY B C 1
ATOM 4214 O O . GLY B 2 140 ? -7.218 -19.839 -6.079 1.000 0.860 140 GLY B O 1
ATOM 4218 N N . GLU B 2 141 ? -9.379 -19.418 -6.585 1.000 0.770 141 GLU B N 1
ATOM 4219 C CA . GLU B 2 141 ? -9.466 -20.177 -7.838 1.000 0.770 141 GLU B CA 1
ATOM 4220 C C . GLU B 2 141 ? -9.544 -19.249 -9.047 1.000 0.770 141 GLU B C 1
ATOM 4221 O O . GLU B 2 141 ? -9.813 -18.041 -8.846 1.000 0.770 141 GLU B O 1
#

Solvent-accessible surface area: 13506 Å² total; per-residue (Å²): 238,148,102,74,41,2,35,5,112,166,8,0,46,2,2,74,12,50,82,78,54,70,106,29,115,57,2,21,2,54,11,94,6,49,121,142,25,59,1,15,43,152,77,37,90,27,2,8,9,0,0,2,0,6,0,0,5,1,0,0,1,42,4,13,20,99,71,183,135,6,33,5,27,25,17,6,2,67,131,6,88,54,86,24,110,0,54,39,75,32,109,0,40,0,63,2,115,27,83,144,89,167,206,31,77,3,50,2,92,1,119,2,31,34,54,173,126,73,4,1,65,4,45,1,0,2,80,15,66,187,161,30,50,46,119,74,0,62,147,39,2,46,34,86,168,36,9,31,9,1,46,70,0,58,80,50,59,105,22,120,83,0,60,3,45,7,70,5,66,76,138,33,99,15,12,88,0,13,6,66,170,76,60,7,4,0,13,3,2,4,3,9,0,0,5,1,0,0,3,0,0,11,6,39,61,141,123,8,176,79,64,65,16,92,23,22,5,4,46,78,0,128,36,111,103,62,1,79,40,75,35,72,0,79,3,72,0,98,22,94,157,81,186,80,70,95,1,114,0,108,0,42,0,30,17,138,68,90,50,3,0,52,3,43,0,32,2,30,19,18,199

Secondary structure (DSSP, 8-state):
---------TTS---SEEEEEETTTEEEEEEE--TTSTT-BTTB-S--HHHHHHHHHHHHHHHH--STT-EEEEEEEEEEEE-S---TT-EEEEEEEEEEEETTEEEEEEEEEETTEEEEEEEEEEEEE-/-B-HHHHHHH----TTS---SEEEEEETTTEEEEEEE--TTSGGGGTS-TTS----HHHHHHHHHHHHHHHHHTSGGGTT--EEEEEEEEEEE-S---TT-EEEEEEEEEEEETTEEEEEEEEEETTEEEEEEEEEEEE--

Nearest PDB structures (foldseek):
  3d6x-assembly1_B  TM=9.025E-01  e=4.269E-11  Campylobacter jejuni subsp. jejuni 81-176
  4h4g-assembly1_I  TM=9.255E-01  e=2.574E-10  Burkholderia thailandensis E264
  6n3p-assembly1_A  TM=8.920E-01  e=4.776E-11  Escherichia coli
  3d6x-assembly1_A  TM=9.046E-01  e=9.911E-11  Campylobacter jejuni subsp. jejuni 81-176
  5buy-assembly1_F  TM=8.593E-01  e=4.033E-09  Francisella tularensis subsp. tularensis SCHU S4

Foldseek 3Di:
DPPLLAPDDPPQAAFPAWDDADALFKTKTKGAAACPNPQDDPVRFFDDLVSVVSNQQSRQVSNHRPDSPKHKDWDDKAPKDFQATHGHRFMKMKMWGFPDDDDQKTWTKMWIAGVPGTGIIIITIIGIDD/DDAPVRLVQQAVDDPPLQFFGDWDDEDAPWKTKGKGAAAPPRPCQCVCPVVDRFDDLVSLVSNLQSRNSSNHRVDPVNPPKHKDFDDKPPKDFDDTDGHPWIKIKMKTFPDDDDQKTKIWIFIDTPNHTGMTIITMIGIGD

Radius of gyration: 17.7 Å; Cα contacts (8 Å, |Δi|>4): 694; chains: 2; bounding box: 45×54×40 Å